Protein AF-A0AA96PJ20-F1 (afdb_monomer)

Mean predicted aligned error: 9.55 Å

Radius of gyration: 23.54 Å; Cα contacts (8 Å, |Δi|>4): 171; chains: 1; bounding box: 72×39×63 Å

Solvent-accessible surface area (backbone atoms only — not comparable to full-atom values): 12802 Å² total; per-residue (Å²): 130,83,50,75,68,55,50,50,54,51,50,64,61,58,58,54,67,60,71,69,59,44,54,52,52,72,48,54,45,77,40,76,51,91,101,51,75,77,36,38,17,33,53,91,97,53,79,83,48,75,66,52,48,53,51,47,51,52,50,42,53,53,51,50,30,60,62,58,32,66,86,43,56,72,68,56,40,50,52,46,37,52,52,50,52,52,52,47,58,72,73,23,64,74,86,69,72,90,49,69,66,56,49,50,58,51,51,51,53,40,45,70,49,42,68,78,54,21,48,69,34,51,57,48,26,54,55,31,48,76,69,67,66,65,60,75,94,70,53,86,60,88,79,64,72,76,37,62,72,54,44,70,53,45,36,53,39,24,49,61,64,42,44,57,46,54,53,48,47,53,44,45,55,52,54,74,61,44,42,55,44,70,63,52,73,40,88,69,80,78,78,64,87,83,67,80,79,77,84,87,77,83,85,83,90,77,91,75,80,89,76,135

Structure (mmCIF, N/CA/C/O backbone):
data_AF-A0AA96PJ20-F1
#
_entry.id   AF-A0AA96PJ20-F1
#
loop_
_atom_site.group_PDB
_atom_site.id
_atom_site.type_symbol
_atom_site.label_atom_id
_atom_site.label_alt_id
_atom_site.label_comp_id
_atom_site.label_asym_id
_atom_site.label_entity_id
_atom_site.label_seq_id
_atom_site.pdbx_PDB_ins_code
_atom_site.Cartn_x
_atom_site.Cartn_y
_atom_site.Cartn_z
_atom_site.occupancy
_atom_site.B_iso_or_equiv
_atom_site.auth_seq_id
_atom_site.auth_comp_id
_atom_site.auth_asym_id
_atom_site.auth_atom_id
_atom_site.pdbx_PDB_model_num
ATOM 1 N N . MET A 1 1 ? 2.887 20.671 -6.193 1.00 48.06 1 MET A N 1
ATOM 2 C CA . MET A 1 1 ? 3.302 19.253 -6.258 1.00 48.06 1 MET A CA 1
ATOM 3 C C . MET A 1 1 ? 4.183 18.960 -5.060 1.00 48.06 1 MET A C 1
ATOM 5 O O . MET A 1 1 ? 5.108 19.730 -4.825 1.00 48.06 1 MET A O 1
ATOM 9 N N . ALA A 1 2 ? 3.881 17.915 -4.288 1.00 58.50 2 ALA A N 1
ATOM 10 C CA . ALA A 1 2 ? 4.760 17.495 -3.201 1.00 58.50 2 ALA A CA 1
ATOM 11 C C . ALA A 1 2 ? 6.106 17.026 -3.777 1.00 58.50 2 ALA A C 1
ATOM 13 O O . ALA A 1 2 ? 6.142 16.367 -4.817 1.00 58.50 2 ALA A O 1
ATOM 14 N N . THR A 1 3 ? 7.212 17.387 -3.134 1.00 69.31 3 THR A N 1
ATOM 15 C CA . THR A 1 3 ? 8.543 16.944 -3.562 1.00 69.31 3 THR A CA 1
ATOM 16 C C . THR A 1 3 ? 8.716 15.448 -3.280 1.00 69.31 3 THR A C 1
ATOM 18 O O . THR A 1 3 ? 8.075 14.896 -2.385 1.00 69.31 3 THR A O 1
ATOM 21 N N . GLU A 1 4 ? 9.607 14.765 -4.007 1.00 65.88 4 GLU A N 1
ATOM 22 C CA . GLU A 1 4 ? 9.893 13.333 -3.786 1.00 65.88 4 GLU A CA 1
ATOM 23 C C . GLU A 1 4 ? 10.228 13.027 -2.311 1.00 65.88 4 GLU A C 1
ATOM 25 O O . GLU A 1 4 ? 9.858 11.982 -1.777 1.00 65.88 4 GLU A O 1
ATOM 30 N N . LEU A 1 5 ? 10.881 13.972 -1.631 1.00 66.75 5 LEU A N 1
ATOM 31 C CA . LEU A 1 5 ? 11.265 13.867 -0.225 1.00 66.75 5 LEU A CA 1
ATOM 32 C C . LEU A 1 5 ? 10.053 13.931 0.720 1.00 66.75 5 LEU A C 1
ATOM 34 O O . LEU A 1 5 ? 9.992 13.174 1.686 1.00 66.75 5 LEU A O 1
ATOM 38 N N . GLN A 1 6 ? 9.054 14.761 0.404 1.00 75.06 6 GLN A N 1
ATOM 39 C CA . GLN A 1 6 ? 7.790 14.821 1.146 1.00 75.06 6 GLN A CA 1
ATOM 40 C C . GLN A 1 6 ? 6.977 13.534 0.979 1.00 75.06 6 GLN A C 1
ATOM 42 O O . GLN A 1 6 ? 6.407 13.042 1.950 1.00 75.06 6 GLN A O 1
ATOM 47 N N . ILE A 1 7 ? 6.967 12.954 -0.227 1.00 74.25 7 ILE A N 1
ATOM 48 C CA . I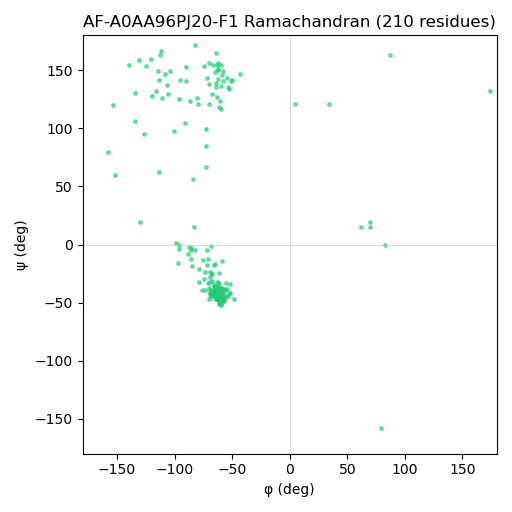LE A 1 7 ? 6.291 11.676 -0.488 1.00 74.25 7 ILE A CA 1
ATOM 49 C C . ILE A 1 7 ? 6.941 10.565 0.337 1.00 74.25 7 ILE A C 1
ATOM 51 O O . ILE A 1 7 ? 6.236 9.834 1.022 1.00 74.25 7 ILE A O 1
ATOM 55 N N . ARG A 1 8 ? 8.277 10.467 0.346 1.00 76.75 8 ARG A N 1
ATOM 56 C CA . ARG A 1 8 ? 8.988 9.459 1.152 1.00 76.75 8 ARG A CA 1
ATOM 57 C C . ARG A 1 8 ? 8.725 9.608 2.650 1.00 76.75 8 ARG A C 1
ATOM 59 O O . ARG A 1 8 ? 8.379 8.627 3.293 1.00 76.75 8 ARG A O 1
ATOM 66 N N . ALA A 1 9 ? 8.807 10.826 3.186 1.00 79.69 9 ALA A N 1
ATOM 67 C CA . ALA A 1 9 ? 8.505 11.073 4.596 1.00 79.69 9 ALA A CA 1
ATOM 68 C C . ALA A 1 9 ? 7.051 10.696 4.951 1.00 79.69 9 ALA A C 1
ATOM 70 O O . ALA A 1 9 ? 6.792 10.093 5.995 1.00 79.69 9 A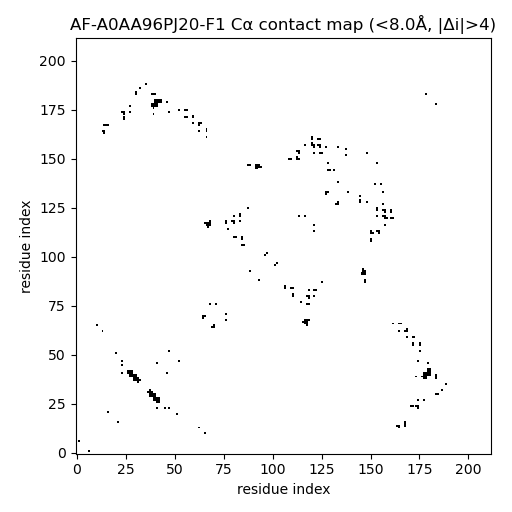LA A O 1
ATOM 71 N N . LYS A 1 10 ? 6.093 10.989 4.058 1.00 83.56 10 LYS A N 1
ATOM 72 C CA . LYS A 1 10 ? 4.693 10.574 4.229 1.00 83.56 10 LYS A CA 1
ATOM 73 C C . LYS A 1 10 ? 4.558 9.047 4.190 1.00 83.56 10 LYS A C 1
ATOM 75 O O . LYS A 1 10 ? 3.902 8.478 5.051 1.00 83.56 10 LYS A O 1
ATOM 80 N N . LEU A 1 11 ? 5.218 8.371 3.254 1.00 85.00 11 LEU A N 1
ATOM 81 C CA . LEU A 1 11 ? 5.219 6.908 3.162 1.00 85.00 11 LEU A CA 1
ATOM 82 C C . LEU A 1 11 ? 5.767 6.251 4.441 1.00 85.00 11 LEU A C 1
ATOM 84 O O . LEU A 1 11 ? 5.110 5.383 5.016 1.00 85.00 11 LEU A O 1
ATOM 88 N N . ASP A 1 12 ? 6.905 6.723 4.952 1.00 84.81 12 ASP A N 1
ATOM 89 C CA . ASP A 1 12 ? 7.522 6.170 6.164 1.00 84.81 12 ASP A CA 1
ATOM 90 C C . ASP A 1 12 ? 6.621 6.325 7.394 1.00 84.81 12 ASP A C 1
ATOM 92 O O . ASP A 1 12 ? 6.442 5.381 8.168 1.00 84.81 12 ASP A O 1
ATOM 96 N N . THR A 1 13 ? 5.990 7.492 7.550 1.00 86.88 13 THR A N 1
ATOM 97 C CA . THR A 1 13 ? 5.057 7.740 8.659 1.00 86.88 13 THR A CA 1
ATOM 98 C C . THR A 1 13 ? 3.760 6.945 8.537 1.00 86.88 13 THR A C 1
ATOM 100 O O . THR A 1 13 ? 3.155 6.635 9.560 1.00 86.88 13 THR A O 1
ATOM 103 N N . MET A 1 14 ? 3.329 6.596 7.322 1.00 88.50 14 MET A N 1
ATOM 104 C CA . MET A 1 14 ? 2.092 5.849 7.057 1.00 88.50 14 MET A CA 1
ATOM 105 C C . MET A 1 14 ? 2.255 4.331 7.139 1.00 88.50 14 MET A C 1
ATOM 107 O O . MET A 1 14 ? 1.264 3.606 7.226 1.00 88.50 14 MET A O 1
ATOM 111 N N . ARG A 1 15 ? 3.495 3.835 7.173 1.00 88.56 15 ARG A N 1
ATOM 112 C CA . ARG A 1 15 ? 3.788 2.399 7.250 1.00 88.56 15 ARG A CA 1
ATOM 113 C C . ARG A 1 15 ? 3.393 1.765 8.588 1.00 88.56 15 ARG A C 1
ATOM 115 O O . ARG A 1 15 ? 3.155 0.557 8.650 1.00 88.56 15 ARG A O 1
ATOM 122 N N . SER A 1 16 ? 3.316 2.554 9.654 1.00 89.50 16 SER A N 1
ATOM 123 C CA . SER A 1 16 ? 2.894 2.128 10.992 1.00 89.50 16 SER A CA 1
ATOM 124 C C . SER A 1 16 ? 1.673 2.916 11.464 1.00 89.50 16 SER A C 1
ATOM 126 O O . SER A 1 16 ? 1.363 3.986 10.943 1.00 89.50 16 SER A O 1
ATOM 128 N N . LEU A 1 17 ? 0.939 2.383 12.440 1.00 89.19 17 LEU A N 1
ATOM 129 C CA . LEU A 1 17 ? -0.136 3.117 13.109 1.00 89.19 17 LEU A CA 1
ATOM 130 C C . LEU A 1 17 ? 0.409 3.864 14.333 1.00 89.19 17 LEU A C 1
ATOM 132 O O . LEU A 1 17 ? 1.385 3.407 14.937 1.00 89.19 17 LEU A O 1
ATOM 136 N N . PRO A 1 18 ? -0.227 4.980 14.739 1.00 90.62 18 PRO A N 1
ATOM 137 C CA . PRO A 1 18 ? 0.052 5.601 16.026 1.00 90.62 18 PRO A CA 1
ATOM 138 C C . PRO A 1 18 ? -0.038 4.564 17.162 1.00 90.62 18 PRO A C 1
ATOM 140 O O . PRO A 1 18 ? -0.948 3.732 17.130 1.00 90.62 18 PRO A O 1
ATOM 143 N N . PRO A 1 19 ? 0.849 4.594 18.178 1.00 91.44 19 PRO A N 1
ATOM 144 C CA . PRO A 1 19 ? 0.948 3.519 19.171 1.00 91.44 19 PRO A CA 1
ATOM 145 C C . PRO A 1 19 ? -0.364 3.177 19.891 1.00 91.44 19 PRO A C 1
ATOM 147 O O . PRO A 1 19 ? -0.644 2.003 20.130 1.00 91.44 19 PRO A O 1
ATOM 150 N N . HIS A 1 20 ? -1.185 4.184 20.208 1.00 91.25 20 HIS A N 1
ATOM 151 C CA . HIS A 1 20 ? -2.485 3.969 20.850 1.00 91.25 20 HIS A CA 1
ATOM 152 C C . HIS A 1 20 ? -3.480 3.265 19.907 1.00 91.25 20 HIS A C 1
ATOM 154 O O . HIS A 1 20 ? -4.100 2.284 20.311 1.00 91.25 20 HIS A O 1
ATOM 160 N N . ILE A 1 21 ? -3.552 3.669 18.632 1.00 93.50 21 ILE A N 1
ATOM 161 C CA . ILE A 1 21 ? -4.385 3.013 17.610 1.00 93.50 21 ILE A CA 1
ATOM 162 C C . ILE A 1 21 ? -3.904 1.586 17.327 1.00 93.50 21 ILE A C 1
ATOM 164 O O . ILE A 1 21 ? -4.717 0.673 17.215 1.00 93.50 21 ILE A O 1
ATOM 168 N N . GLU A 1 22 ? -2.590 1.357 17.247 1.00 93.44 22 GLU A N 1
ATOM 169 C CA . GLU A 1 22 ? -2.032 0.012 17.051 1.00 93.44 22 GLU A CA 1
ATOM 170 C C . GLU A 1 22 ? -2.393 -0.914 18.225 1.00 93.44 22 GLU A C 1
ATOM 172 O O . GLU A 1 22 ? -2.733 -2.078 18.005 1.00 93.44 22 GLU A O 1
ATOM 177 N N . LYS A 1 23 ? -2.372 -0.406 19.467 1.00 93.00 23 LYS A N 1
ATOM 178 C CA . LYS A 1 23 ? -2.809 -1.163 20.651 1.00 93.00 23 LYS A CA 1
ATOM 179 C C . LYS A 1 23 ? -4.283 -1.556 20.544 1.00 93.00 23 LYS A C 1
ATOM 181 O O . LYS A 1 23 ? -4.607 -2.719 20.782 1.00 93.00 23 LYS A O 1
ATOM 186 N N . LEU A 1 24 ? -5.153 -0.624 20.151 1.00 92.38 24 LEU A N 1
ATOM 187 C CA . LEU A 1 24 ? -6.575 -0.904 19.931 1.00 92.38 24 LEU A CA 1
ATOM 188 C C . LEU A 1 24 ? -6.763 -1.944 18.818 1.00 92.38 24 LEU A C 1
ATOM 190 O O . LEU A 1 24 ? -7.449 -2.938 19.027 1.00 92.38 24 LEU A O 1
ATOM 194 N N . ALA A 1 25 ? -6.082 -1.786 17.678 1.00 93.00 25 ALA A N 1
ATOM 195 C CA . ALA A 1 25 ? -6.181 -2.707 16.543 1.00 93.00 25 ALA A CA 1
ATOM 196 C C . ALA A 1 25 ? -5.770 -4.143 16.905 1.00 93.00 25 ALA A C 1
ATOM 198 O O . ALA A 1 25 ? -6.380 -5.102 16.434 1.00 93.00 25 ALA A O 1
ATOM 199 N N . ARG A 1 26 ? -4.742 -4.301 17.749 1.00 93.19 26 ARG A N 1
ATOM 200 C CA . ARG A 1 26 ? -4.291 -5.613 18.250 1.00 93.19 26 ARG A CA 1
ATOM 201 C C . ARG A 1 26 ? -5.230 -6.224 19.280 1.00 93.19 26 ARG A C 1
ATOM 203 O O . ARG A 1 26 ? -5.211 -7.436 19.452 1.00 93.19 26 ARG A O 1
ATOM 210 N N . SER A 1 27 ? -6.011 -5.395 19.961 1.00 93.06 27 SER A N 1
ATOM 211 C CA . SER A 1 27 ? -6.931 -5.829 21.013 1.00 93.06 27 SER A CA 1
ATOM 212 C C . SER A 1 27 ? -8.300 -6.235 20.468 1.00 93.06 27 SER A C 1
ATOM 214 O O . SER A 1 27 ? -9.140 -6.662 21.250 1.00 93.06 27 SER A O 1
ATOM 216 N N . ILE A 1 28 ? -8.535 -6.115 19.154 1.00 93.31 28 ILE A N 1
ATOM 217 C CA . ILE A 1 28 ? -9.808 -6.486 18.528 1.00 93.31 28 ILE A CA 1
ATOM 218 C C . ILE A 1 28 ? -10.099 -7.972 18.766 1.00 93.31 28 ILE A C 1
ATOM 220 O O . ILE A 1 28 ? -9.388 -8.848 18.262 1.00 93.31 28 ILE A O 1
ATOM 224 N N . GLY A 1 29 ? -11.183 -8.227 19.491 1.00 90.44 29 GLY A N 1
ATOM 225 C CA . GLY A 1 29 ? -11.807 -9.528 19.653 1.00 90.44 29 GLY A CA 1
ATOM 226 C C . GLY A 1 29 ? -12.735 -9.871 18.490 1.00 90.44 29 GLY A C 1
ATOM 227 O O . GLY A 1 29 ? -12.999 -9.066 17.588 1.00 90.44 29 GLY A O 1
ATOM 228 N N . THR A 1 30 ? -13.204 -11.115 18.488 1.00 92.25 30 THR A N 1
ATOM 229 C CA . THR A 1 30 ? -14.242 -11.560 17.560 1.00 92.25 30 THR A CA 1
ATOM 230 C C . THR A 1 30 ? -15.289 -12.366 18.303 1.00 92.25 30 THR A C 1
ATOM 232 O O . THR A 1 30 ? -14.945 -13.349 18.962 1.00 92.25 30 THR A O 1
ATOM 235 N N . VAL A 1 31 ? -16.559 -12.026 18.102 1.00 90.38 31 VAL A N 1
ATOM 236 C CA . VAL A 1 31 ? -17.703 -12.788 18.611 1.00 90.38 31 VAL A CA 1
ATOM 237 C C . VAL A 1 31 ? -18.500 -13.335 17.431 1.00 90.38 31 VAL A C 1
ATOM 239 O O . VAL A 1 31 ? -18.796 -12.617 16.473 1.00 90.38 31 VAL A O 1
ATOM 242 N N . LYS A 1 32 ? -18.841 -14.625 17.480 1.00 90.75 32 LYS A N 1
ATOM 243 C CA . LYS A 1 32 ? -19.654 -15.298 16.461 1.00 90.75 32 LYS A CA 1
ATOM 244 C C . LYS A 1 32 ? -20.930 -15.835 17.090 1.00 90.75 32 LYS A C 1
ATOM 246 O O . LYS A 1 32 ? -20.866 -16.592 18.053 1.00 90.75 32 LYS A O 1
ATOM 251 N N . TRP A 1 33 ? -22.057 -15.488 16.483 1.00 86.88 33 TRP A N 1
ATOM 252 C CA . TRP A 1 33 ? -23.365 -16.057 16.787 1.00 86.88 33 TRP A CA 1
ATOM 253 C C . TRP A 1 33 ? -23.807 -16.965 15.632 1.00 86.88 33 TRP A C 1
ATOM 255 O O . TRP A 1 33 ? -23.458 -16.674 14.483 1.00 86.88 33 TRP A O 1
ATOM 265 N N . PRO A 1 34 ? -24.551 -18.056 15.897 1.00 87.19 34 PRO A N 1
ATOM 266 C CA . PRO A 1 34 ? -25.129 -18.876 14.836 1.00 87.19 34 PRO A CA 1
ATOM 267 C C . PRO A 1 34 ? -25.946 -18.013 13.866 1.00 87.19 34 PRO A C 1
ATOM 269 O O . PRO A 1 34 ? -26.686 -17.135 14.303 1.00 87.19 34 PRO A O 1
ATOM 272 N N . GLU A 1 35 ? -25.782 -18.246 12.561 1.00 85.94 35 GLU A N 1
ATOM 273 C CA . GLU A 1 35 ? -26.516 -17.556 11.480 1.00 85.94 35 GLU A CA 1
ATOM 274 C C . GLU A 1 35 ? -26.301 -16.031 11.387 1.00 85.94 35 GLU A C 1
ATOM 276 O O . GLU A 1 35 ? -27.030 -15.339 10.679 1.00 85.94 35 GLU A O 1
ATOM 281 N N . GLN A 1 36 ? -25.274 -15.487 12.052 1.00 84.56 36 GLN A N 1
ATOM 282 C CA . GLN A 1 36 ? -24.977 -14.053 12.046 1.00 84.56 36 GLN A CA 1
ATOM 283 C C . GLN A 1 36 ? -23.540 -13.744 11.597 1.00 84.56 36 GLN A C 1
ATOM 285 O O . GLN A 1 36 ? -22.637 -14.572 11.761 1.00 84.56 36 GLN A O 1
ATOM 290 N N . PRO A 1 37 ? -23.289 -12.541 11.039 1.00 85.69 37 PRO A N 1
ATOM 291 C CA . PRO A 1 37 ? -21.941 -12.131 10.667 1.00 85.69 37 PRO A CA 1
ATOM 292 C C . PRO A 1 37 ? -21.023 -12.052 11.893 1.00 85.69 37 PRO A C 1
ATOM 294 O O . PRO A 1 37 ? -21.458 -11.764 13.010 1.00 85.69 37 PRO A O 1
ATOM 297 N N . THR A 1 38 ? -19.726 -12.289 11.670 1.00 89.62 38 THR A N 1
ATOM 298 C CA . THR A 1 38 ? -18.716 -12.161 12.730 1.00 89.62 38 THR A CA 1
ATOM 299 C C . THR A 1 38 ? -18.668 -10.716 13.205 1.00 89.62 38 THR A C 1
ATOM 301 O O . THR A 1 38 ? -18.493 -9.802 12.399 1.00 89.62 38 THR A O 1
ATOM 304 N N . ARG A 1 39 ? -18.804 -10.522 14.513 1.00 89.81 39 ARG A N 1
ATOM 305 C CA . ARG A 1 39 ? -18.778 -9.211 15.154 1.00 89.81 39 ARG A CA 1
ATOM 306 C C . ARG A 1 39 ? -17.376 -8.926 15.665 1.00 89.81 39 ARG A C 1
ATOM 308 O O . ARG A 1 39 ? -16.704 -9.839 16.143 1.00 89.81 39 ARG A O 1
ATOM 315 N N . LEU A 1 40 ? -16.946 -7.676 15.543 1.00 91.88 40 LEU A N 1
ATOM 316 C CA . LEU A 1 40 ? -15.663 -7.203 16.052 1.00 91.88 40 LEU A CA 1
ATOM 317 C C . LEU A 1 40 ? -15.911 -6.372 17.300 1.00 91.88 40 LEU A C 1
ATOM 319 O O . LEU A 1 40 ? -16.732 -5.457 17.272 1.00 91.88 40 LEU A O 1
ATOM 323 N N . ASP A 1 41 ? -15.195 -6.674 18.369 1.00 92.31 41 ASP A N 1
ATOM 324 C CA . ASP A 1 41 ? -15.344 -5.991 19.644 1.00 92.31 41 ASP A CA 1
ATOM 325 C C . ASP A 1 41 ? -13.995 -5.551 20.206 1.00 92.31 41 ASP A C 1
ATOM 327 O O . ASP A 1 41 ? -12.938 -6.053 19.819 1.00 92.31 41 ASP A O 1
ATOM 331 N N . LEU A 1 42 ? -14.035 -4.571 21.102 1.00 91.31 42 LEU A N 1
ATOM 332 C CA . LEU A 1 42 ? -12.904 -4.222 21.951 1.00 91.31 42 LEU A CA 1
ATOM 333 C C . LEU A 1 42 ? -13.164 -4.749 23.365 1.00 91.31 42 LEU A C 1
ATOM 335 O O . LEU A 1 42 ? -14.326 -4.808 23.761 1.00 91.31 42 LEU A O 1
ATOM 339 N N . PRO A 1 43 ? -12.122 -5.113 24.134 1.00 87.69 43 PRO A N 1
ATOM 340 C CA . PRO A 1 43 ? -12.269 -5.547 25.519 1.00 87.69 43 PRO A CA 1
ATOM 341 C C . PRO A 1 43 ? -12.857 -4.444 26.405 1.00 87.69 43 PRO A C 1
ATOM 343 O O . PRO A 1 43 ? -12.681 -3.257 26.128 1.00 87.69 43 PRO A O 1
ATOM 346 N N . MET A 1 44 ? -13.479 -4.828 27.524 1.00 82.19 44 MET A N 1
ATOM 347 C CA . MET A 1 44 ? -13.993 -3.864 28.504 1.00 82.19 44 MET A CA 1
ATOM 348 C C . MET A 1 44 ? -12.917 -2.858 28.939 1.00 82.19 44 MET A C 1
ATOM 350 O O . MET A 1 44 ? -11.783 -3.229 29.249 1.00 82.19 44 MET A O 1
ATOM 354 N N . GLY A 1 45 ? -13.291 -1.577 28.966 1.00 82.25 45 GLY A N 1
ATOM 355 C CA . GLY A 1 45 ? -12.387 -0.464 29.271 1.00 82.25 45 GLY A CA 1
ATOM 356 C C . GLY A 1 45 ? -11.554 0.027 28.082 1.00 82.25 45 GLY A C 1
ATOM 357 O O . GLY A 1 45 ? -10.776 0.964 28.242 1.00 82.25 45 GLY A O 1
ATOM 358 N N . MET A 1 46 ? -11.706 -0.575 26.897 1.00 86.25 46 MET A N 1
ATOM 359 C CA . MET A 1 46 ? -11.195 -0.034 25.640 1.00 86.25 46 MET A CA 1
ATOM 360 C C . MET A 1 46 ? -12.355 0.400 24.755 1.00 86.25 46 MET A C 1
ATOM 362 O O . MET A 1 46 ? -13.242 -0.385 24.430 1.00 86.25 46 MET A O 1
ATOM 366 N N . GLU A 1 47 ? -12.312 1.646 24.313 1.00 87.19 47 GLU A N 1
ATOM 367 C CA . GLU A 1 47 ? -13.282 2.193 23.381 1.00 87.19 47 GLU A CA 1
ATOM 368 C C . GLU A 1 47 ? -12.584 3.071 22.353 1.00 87.19 47 GLU A C 1
ATOM 370 O O . GLU A 1 47 ? -11.495 3.597 22.587 1.00 87.19 47 GLU A O 1
ATOM 375 N N . LEU A 1 48 ? -13.216 3.194 21.192 1.00 89.31 48 LEU A N 1
ATOM 376 C CA . LEU A 1 48 ? -12.7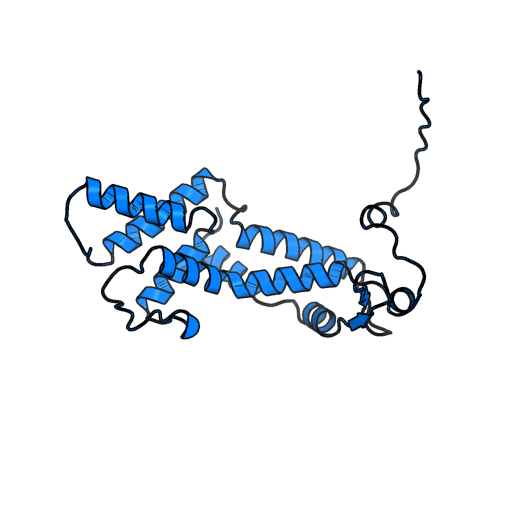74 4.117 20.164 1.00 89.31 48 LEU A CA 1
ATOM 377 C C . LEU A 1 48 ? -13.497 5.445 20.390 1.00 89.31 48 LEU A C 1
ATOM 379 O O . LEU A 1 48 ? -14.696 5.550 20.099 1.00 89.31 48 LEU A O 1
ATOM 383 N N . THR A 1 49 ? -12.774 6.431 20.922 1.00 90.50 49 THR A N 1
ATOM 384 C CA . THR A 1 49 ? -13.326 7.761 21.205 1.00 90.50 49 THR A CA 1
ATOM 385 C C . THR A 1 49 ? -13.747 8.470 19.912 1.00 90.50 49 THR A C 1
ATOM 387 O O . THR A 1 49 ? -13.374 8.071 18.804 1.00 90.50 49 THR A O 1
ATOM 390 N N . ALA A 1 50 ? -14.537 9.541 20.022 1.00 90.75 50 ALA A N 1
ATOM 391 C CA . ALA A 1 50 ? -14.918 10.340 18.855 1.00 90.75 50 ALA A CA 1
ATOM 392 C C . ALA A 1 50 ? -13.690 10.938 18.141 1.00 90.75 50 ALA A C 1
ATOM 394 O O . ALA A 1 50 ? -13.633 10.941 16.912 1.00 90.75 50 ALA A O 1
ATOM 395 N N . GLU A 1 51 ? -12.686 11.376 18.904 1.00 91.12 51 GLU A N 1
ATOM 396 C CA . GLU A 1 51 ? -11.423 11.895 18.368 1.00 91.12 51 GLU A CA 1
ATOM 397 C C . GLU A 1 51 ? -10.630 10.801 17.642 1.00 91.12 51 GLU A C 1
ATOM 399 O O . GLU A 1 51 ? -10.184 11.009 16.511 1.00 91.12 51 GLU A O 1
ATOM 404 N N . ASP A 1 52 ? -10.543 9.600 18.226 1.00 92.62 52 ASP A N 1
ATOM 405 C CA . ASP A 1 52 ? -9.890 8.456 17.582 1.00 92.62 52 ASP A CA 1
ATOM 406 C C . ASP A 1 52 ? -10.593 8.063 16.280 1.00 92.62 52 ASP A C 1
ATOM 408 O O . ASP A 1 52 ? -9.935 7.718 15.299 1.00 92.62 52 ASP A O 1
ATOM 412 N N . ARG A 1 53 ? -11.931 8.132 16.233 1.00 92.69 53 ARG A N 1
ATOM 413 C CA . ARG A 1 53 ? -12.704 7.852 15.012 1.00 92.69 53 ARG A CA 1
ATOM 414 C C . ARG A 1 53 ? -12.348 8.821 13.893 1.00 92.69 53 ARG A C 1
ATOM 416 O O . ARG A 1 53 ? -12.096 8.368 12.777 1.00 92.69 53 ARG A O 1
ATOM 423 N N . VAL A 1 54 ? -12.280 10.119 14.189 1.00 94.06 54 VAL A N 1
ATOM 424 C CA . VAL A 1 54 ? -11.873 11.144 13.214 1.00 94.06 54 VAL A CA 1
ATOM 425 C C . VAL A 1 54 ? -10.442 10.892 12.739 1.00 94.06 54 VAL A C 1
ATOM 427 O O . VAL A 1 54 ? -10.183 10.891 11.534 1.00 94.06 54 VAL A O 1
ATOM 430 N N . LEU A 1 55 ? -9.521 10.598 13.662 1.00 93.00 55 LEU A N 1
ATOM 431 C CA . LEU A 1 55 ? -8.131 10.284 13.333 1.00 93.00 55 LEU A CA 1
ATOM 432 C C . LEU A 1 55 ? -8.018 9.048 12.426 1.00 93.00 55 LEU A C 1
ATOM 434 O O . LEU A 1 55 ? -7.317 9.077 11.413 1.00 93.00 55 LEU A O 1
ATOM 438 N N . VAL A 1 56 ? -8.716 7.963 12.771 1.00 93.94 56 VAL A N 1
ATOM 439 C CA . VAL A 1 56 ? -8.733 6.714 12.000 1.00 93.94 56 VAL A CA 1
ATOM 440 C C . VAL A 1 56 ? -9.325 6.935 10.609 1.00 93.94 56 VAL A C 1
ATOM 442 O O . VAL A 1 56 ? -8.758 6.443 9.635 1.00 93.94 56 VAL A O 1
ATOM 445 N N . GLN A 1 57 ? -10.422 7.687 10.494 1.00 94.88 57 GLN A N 1
ATOM 446 C CA . GLN A 1 57 ? -11.043 8.012 9.207 1.00 94.88 57 GLN A CA 1
ATOM 447 C C . GLN A 1 57 ? -10.123 8.858 8.323 1.00 94.88 57 GLN A C 1
ATOM 449 O O . GLN A 1 57 ? -9.922 8.506 7.160 1.00 94.88 57 GLN A O 1
ATOM 454 N N . SER A 1 58 ? -9.511 9.914 8.872 1.00 93.50 58 SER A N 1
ATOM 455 C CA . SER A 1 58 ? -8.540 10.745 8.144 1.00 93.50 58 SER A CA 1
ATOM 456 C C . SER A 1 58 ? -7.380 9.897 7.633 1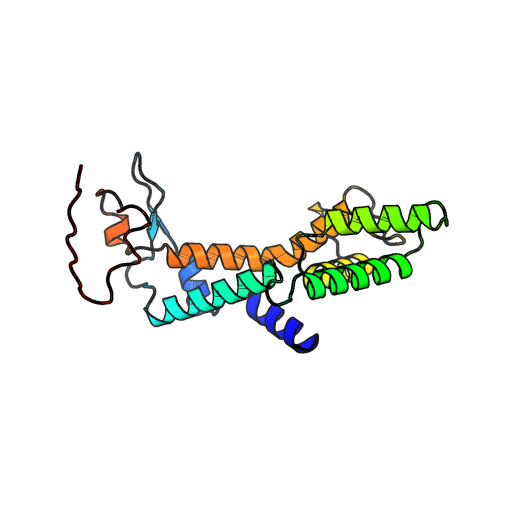.00 93.50 58 SER A C 1
ATOM 458 O O . SER A 1 58 ? -7.055 9.908 6.447 1.00 93.50 58 SER A O 1
ATOM 460 N N . ARG A 1 59 ? -6.798 9.071 8.508 1.00 93.25 59 ARG A N 1
ATOM 461 C CA . ARG A 1 59 ? -5.663 8.219 8.150 1.00 93.25 59 ARG A CA 1
ATOM 462 C C . ARG A 1 59 ? -6.034 7.143 7.130 1.00 93.25 59 ARG A C 1
ATOM 464 O O . ARG A 1 59 ? -5.224 6.820 6.266 1.00 93.25 59 ARG A O 1
ATOM 471 N N . LEU A 1 60 ? -7.244 6.592 7.209 1.00 93.81 60 LEU A N 1
ATOM 472 C CA . LEU A 1 60 ? -7.763 5.648 6.223 1.00 93.81 60 LEU A CA 1
ATOM 473 C C . LEU A 1 60 ? -7.912 6.307 4.846 1.00 93.81 60 LEU A C 1
ATOM 475 O O . LEU A 1 60 ? -7.521 5.700 3.848 1.00 93.81 60 LEU A O 1
ATOM 479 N N . ALA A 1 61 ? -8.434 7.534 4.788 1.00 92.56 61 ALA A N 1
ATOM 480 C CA . ALA A 1 61 ? -8.526 8.294 3.546 1.00 92.56 61 ALA A CA 1
ATOM 481 C C . ALA A 1 61 ? -7.131 8.544 2.949 1.00 92.56 61 ALA A C 1
ATOM 483 O O . ALA A 1 61 ? -6.901 8.225 1.785 1.00 92.56 61 ALA A O 1
ATOM 484 N N . GLU A 1 62 ? -6.173 8.993 3.763 1.00 91.56 62 GLU A N 1
ATOM 485 C CA . GLU A 1 62 ? -4.793 9.235 3.324 1.00 91.56 62 GLU A CA 1
ATOM 486 C C . GLU A 1 62 ? -4.078 7.964 2.841 1.00 91.56 62 GLU A C 1
ATOM 488 O O . GLU A 1 62 ? -3.384 7.986 1.827 1.00 91.56 62 GLU A O 1
ATOM 493 N N . LEU A 1 63 ? -4.243 6.836 3.539 1.00 91.69 63 LEU A N 1
ATOM 494 C CA . LEU A 1 63 ? -3.675 5.554 3.112 1.00 91.69 63 LEU A CA 1
ATOM 495 C C . LEU A 1 63 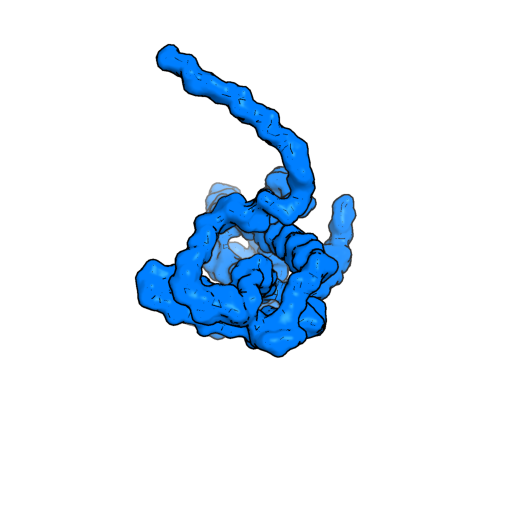? -4.304 5.060 1.807 1.00 91.69 63 LEU A C 1
ATOM 497 O O . LEU A 1 63 ? -3.600 4.541 0.943 1.00 91.69 63 LEU A O 1
ATOM 501 N N . THR A 1 64 ? -5.616 5.235 1.655 1.00 91.44 64 THR A N 1
ATOM 502 C CA . THR A 1 64 ? -6.329 4.862 0.427 1.00 91.44 64 THR A CA 1
ATOM 503 C C . THR A 1 64 ? -5.840 5.703 -0.749 1.00 91.44 64 THR A C 1
ATOM 505 O O . THR A 1 64 ? -5.571 5.161 -1.820 1.00 91.44 64 THR A O 1
ATOM 508 N N . GLU A 1 65 ? -5.637 7.003 -0.536 1.00 89.56 65 GLU A N 1
ATOM 509 C CA . GLU A 1 65 ? -5.063 7.911 -1.529 1.00 89.56 65 GLU A CA 1
ATOM 510 C C . GLU A 1 65 ? -3.647 7.476 -1.944 1.00 89.56 65 GLU A C 1
ATOM 512 O O . GLU A 1 65 ? -3.332 7.435 -3.131 1.00 89.56 65 GLU A O 1
ATOM 517 N N . ILE A 1 66 ? -2.805 7.076 -0.985 1.00 87.50 66 ILE A N 1
ATOM 518 C CA . ILE A 1 66 ? -1.442 6.589 -1.248 1.00 87.50 66 ILE A CA 1
ATOM 519 C C . ILE A 1 66 ? -1.440 5.297 -2.073 1.00 87.50 66 ILE A C 1
ATOM 521 O O . ILE A 1 66 ? -0.658 5.181 -3.020 1.00 87.50 66 ILE A O 1
ATOM 525 N N . ILE A 1 67 ? -2.275 4.320 -1.704 1.00 89.38 67 ILE A N 1
ATOM 526 C CA . ILE A 1 67 ? -2.316 2.998 -2.352 1.00 89.38 67 ILE A CA 1
ATOM 527 C C . ILE A 1 67 ? -2.869 3.108 -3.773 1.00 89.38 67 ILE A C 1
ATOM 529 O O . ILE A 1 67 ? -2.366 2.453 -4.677 1.00 89.38 67 ILE A O 1
ATOM 533 N N . THR A 1 68 ? -3.878 3.955 -3.978 1.00 86.19 68 THR A N 1
ATOM 534 C CA . THR A 1 68 ? -4.504 4.149 -5.296 1.00 86.19 68 THR A CA 1
ATOM 535 C C . THR A 1 68 ? -3.766 5.166 -6.166 1.00 86.19 68 THR A C 1
ATOM 537 O O . THR A 1 68 ? -3.958 5.199 -7.378 1.00 86.19 68 THR A O 1
ATOM 540 N N . GLY A 1 69 ? -2.922 6.012 -5.570 1.00 81.50 69 GLY A N 1
ATOM 541 C CA . GLY A 1 69 ? -2.278 7.122 -6.269 1.00 81.50 69 GLY A CA 1
ATOM 542 C C . GLY A 1 69 ? -3.247 8.245 -6.646 1.00 81.50 69 GLY A C 1
ATOM 543 O O . GLY A 1 69 ? -2.928 9.045 -7.526 1.00 81.50 69 GLY A O 1
ATOM 544 N N . SER A 1 70 ? -4.417 8.331 -5.997 1.00 81.94 70 SER A N 1
ATOM 545 C CA . SER A 1 70 ? -5.438 9.350 -6.286 1.00 81.94 70 SER A CA 1
ATOM 546 C C . SER A 1 70 ? -5.024 10.773 -5.889 1.00 81.94 70 SER A C 1
ATOM 548 O O . SER A 1 70 ? -5.771 11.718 -6.123 1.00 81.94 70 SER A O 1
ATOM 550 N N . ASN A 1 71 ? -3.830 10.941 -5.312 1.00 80.31 71 ASN A N 1
ATOM 551 C CA . ASN A 1 71 ? -3.198 12.238 -5.070 1.00 80.31 71 ASN A CA 1
ATOM 552 C C . ASN A 1 71 ? -2.710 12.927 -6.357 1.00 80.31 71 ASN A C 1
ATOM 554 O O . ASN A 1 71 ? -2.304 14.090 -6.318 1.00 80.31 71 ASN A O 1
ATOM 558 N N . LEU A 1 72 ? -2.666 12.197 -7.474 1.00 81.88 72 LEU A N 1
ATOM 559 C CA . LEU A 1 72 ? -2.317 12.702 -8.797 1.00 81.88 72 LEU A CA 1
ATOM 560 C C . LEU A 1 72 ? -3.531 12.608 -9.715 1.00 81.88 72 LEU A C 1
ATOM 562 O O . LEU A 1 72 ? -4.342 11.688 -9.607 1.00 81.88 72 LEU A O 1
ATOM 566 N N . THR A 1 73 ? -3.624 13.522 -10.678 1.00 87.31 73 THR A N 1
ATOM 567 C CA . THR A 1 73 ? -4.578 13.338 -11.776 1.00 87.31 73 THR A CA 1
ATOM 568 C C . THR A 1 73 ? -4.206 12.094 -12.590 1.00 87.31 73 THR A C 1
ATOM 570 O O . THR A 1 73 ? -3.038 11.700 -12.654 1.00 87.31 73 THR A O 1
ATOM 573 N N . GLN A 1 74 ? -5.183 11.484 -13.266 1.00 85.81 74 GLN A N 1
ATOM 574 C CA . GLN A 1 74 ? -4.950 10.295 -14.097 1.00 85.81 74 GLN A CA 1
ATOM 575 C C . GLN A 1 74 ? -3.822 10.515 -15.122 1.00 85.81 74 GLN A C 1
ATOM 577 O O . GLN A 1 74 ? -2.945 9.666 -15.270 1.00 85.81 74 GLN A O 1
ATOM 582 N N . ASN A 1 75 ? -3.786 11.694 -15.753 1.00 87.62 75 ASN A N 1
ATOM 583 C CA . ASN A 1 75 ? -2.753 12.062 -16.723 1.00 87.62 75 ASN A CA 1
ATOM 584 C C . ASN A 1 75 ? -1.363 12.215 -16.087 1.00 87.62 75 ASN A C 1
ATOM 586 O O . ASN A 1 75 ? -0.363 11.794 -16.671 1.00 87.62 75 ASN A O 1
ATOM 590 N N . GLU A 1 76 ? -1.271 12.809 -14.895 1.00 89.25 76 GLU A N 1
ATOM 591 C CA . GLU A 1 76 ? 0.001 12.929 -14.173 1.00 89.25 76 GLU A CA 1
ATOM 592 C C . GLU A 1 76 ? 0.525 11.564 -13.732 1.00 89.25 76 GLU A C 1
ATOM 594 O O . GLU A 1 76 ? 1.719 11.294 -13.874 1.00 89.25 76 GLU A O 1
ATOM 599 N N . SER A 1 77 ? -0.367 10.697 -13.246 1.00 87.12 77 SER A N 1
ATOM 600 C CA . SER A 1 77 ? -0.028 9.329 -12.860 1.00 87.12 77 SER A CA 1
ATOM 601 C C . SER A 1 77 ? 0.484 8.534 -14.062 1.00 87.12 77 SER A C 1
ATOM 603 O O . SER A 1 77 ? 1.598 8.011 -14.013 1.00 87.12 77 SER A O 1
ATOM 605 N N . ALA A 1 78 ? -0.246 8.544 -15.184 1.00 88.50 78 ALA A N 1
ATOM 606 C CA . ALA A 1 78 ? 0.162 7.876 -16.421 1.00 88.50 78 ALA A CA 1
ATOM 607 C C . ALA A 1 78 ? 1.529 8.373 -16.922 1.00 88.50 78 ALA A C 1
ATOM 609 O O . ALA A 1 78 ? 2.435 7.576 -17.171 1.00 88.50 78 ALA A O 1
ATOM 610 N N . LYS A 1 79 ? 1.743 9.696 -16.965 1.00 90.94 79 LYS A N 1
ATOM 611 C CA . LYS A 1 79 ? 3.031 10.288 -17.360 1.00 90.94 79 LYS A CA 1
ATOM 612 C C . LYS A 1 79 ? 4.173 9.884 -16.421 1.00 90.94 79 LYS A C 1
ATOM 614 O O . LYS A 1 79 ? 5.289 9.623 -16.878 1.00 90.94 79 LYS A O 1
ATOM 619 N N . ALA A 1 80 ? 3.921 9.841 -15.113 1.00 91.12 80 ALA A N 1
ATOM 620 C CA . ALA A 1 80 ? 4.911 9.420 -14.128 1.00 91.12 80 ALA A CA 1
ATOM 621 C C . ALA A 1 80 ? 5.263 7.932 -14.280 1.00 91.12 80 ALA A C 1
ATOM 623 O O . ALA A 1 80 ? 6.449 7.595 -14.275 1.00 91.12 80 ALA A O 1
ATOM 624 N N . ARG A 1 81 ? 4.266 7.058 -14.486 1.00 92.69 81 ARG A N 1
ATOM 625 C CA . ARG A 1 81 ? 4.483 5.630 -14.769 1.00 92.69 81 ARG A CA 1
ATOM 626 C C . ARG A 1 81 ? 5.307 5.431 -16.032 1.00 92.69 81 ARG A C 1
ATOM 628 O O . ARG A 1 81 ? 6.351 4.787 -15.965 1.00 92.69 81 ARG A O 1
ATOM 635 N N . LEU A 1 82 ? 4.906 6.050 -17.143 1.00 92.06 82 LEU A N 1
ATOM 636 C CA . LEU A 1 82 ? 5.616 5.945 -18.418 1.00 92.06 82 LEU A CA 1
ATOM 637 C C . LEU A 1 82 ? 7.081 6.383 -18.285 1.00 92.06 82 LEU A C 1
ATOM 639 O O . LEU A 1 82 ? 7.987 5.699 -18.760 1.00 92.06 82 LEU A O 1
ATOM 643 N N . SER A 1 83 ? 7.334 7.488 -17.577 1.00 93.00 83 SER A N 1
ATOM 644 C CA . SER A 1 83 ? 8.692 7.974 -17.296 1.00 93.00 83 SER A CA 1
ATOM 645 C C . SER A 1 83 ? 9.524 6.959 -16.503 1.00 93.00 83 SER A C 1
ATOM 647 O O . SER A 1 83 ? 10.696 6.742 -16.813 1.00 93.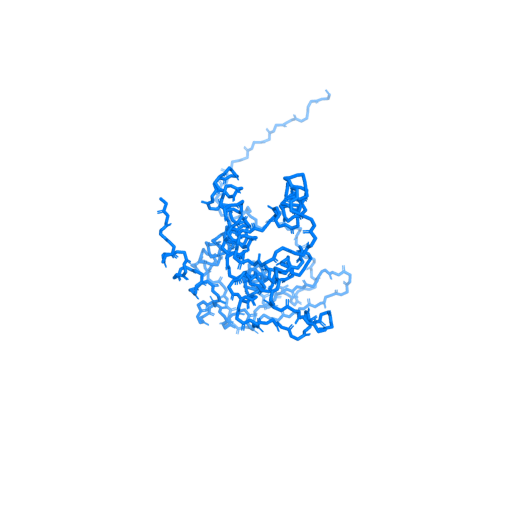00 83 SER A O 1
ATOM 649 N N . LEU A 1 84 ? 8.935 6.304 -15.499 1.00 94.19 84 LEU A N 1
ATOM 650 C CA . LEU A 1 84 ? 9.610 5.276 -14.700 1.00 94.19 84 LEU A CA 1
ATOM 651 C C . LEU A 1 84 ? 9.905 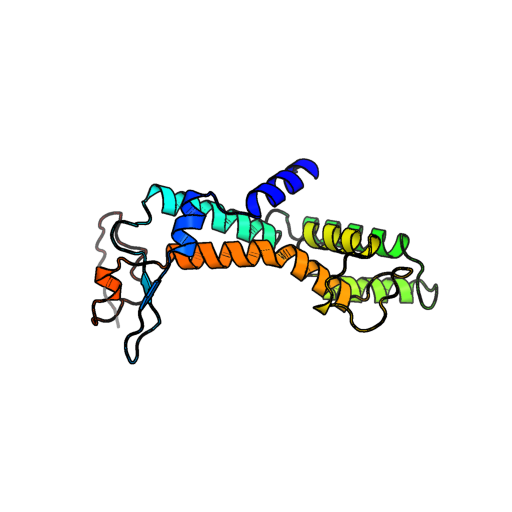4.011 -15.512 1.00 94.19 84 LEU A C 1
ATOM 653 O O . LEU A 1 84 ? 11.027 3.508 -15.455 1.00 94.19 84 LEU A O 1
ATOM 657 N N . LEU A 1 85 ? 8.933 3.531 -16.291 1.00 93.31 85 LEU A N 1
ATOM 658 C CA . LEU A 1 85 ? 9.089 2.358 -17.153 1.00 93.31 85 LEU A CA 1
ATOM 659 C C . LEU A 1 85 ? 10.151 2.600 -18.230 1.00 93.31 85 LEU A C 1
ATOM 661 O O . LEU A 1 85 ? 11.041 1.771 -18.408 1.00 93.31 85 LEU A O 1
ATOM 665 N N . THR A 1 86 ? 10.133 3.776 -18.860 1.00 91.62 86 THR A N 1
ATOM 666 C CA . THR A 1 86 ? 11.146 4.182 -19.846 1.00 91.62 86 THR A CA 1
ATOM 667 C C . THR A 1 86 ? 12.540 4.207 -19.219 1.00 91.62 86 THR A C 1
ATOM 669 O O . THR A 1 86 ? 13.478 3.633 -19.765 1.00 91.62 86 THR A O 1
ATOM 672 N N . LYS A 1 87 ? 12.698 4.820 -18.035 1.00 91.56 87 LYS A N 1
ATOM 673 C CA . LYS A 1 87 ? 13.988 4.844 -17.320 1.00 91.56 87 LYS A CA 1
ATOM 674 C C . LYS A 1 87 ? 14.488 3.443 -16.984 1.00 91.56 87 LYS A C 1
ATOM 676 O O . LYS A 1 87 ? 15.676 3.179 -17.126 1.00 91.56 87 LYS A O 1
ATOM 681 N N . MET A 1 88 ? 13.597 2.556 -16.543 1.00 93.00 88 MET A N 1
ATOM 682 C CA . MET A 1 88 ? 13.938 1.163 -16.266 1.00 93.00 88 MET A CA 1
ATOM 683 C C . MET A 1 88 ? 14.423 0.465 -17.541 1.00 93.00 88 MET A C 1
ATOM 685 O O . MET A 1 88 ? 15.507 -0.104 -17.542 1.00 93.00 88 MET A O 1
ATOM 689 N N . GLN A 1 89 ? 13.667 0.545 -18.635 1.00 89.19 89 GLN A N 1
ATOM 690 C CA . GLN A 1 89 ? 14.025 -0.106 -19.897 1.00 89.19 89 GLN A CA 1
ATOM 691 C C . GLN A 1 89 ? 15.327 0.430 -20.509 1.00 89.19 89 GLN A C 1
ATOM 693 O O . GLN A 1 89 ? 16.054 -0.335 -21.127 1.00 89.19 89 GLN A O 1
ATOM 698 N N . LEU A 1 90 ? 15.642 1.717 -20.324 1.00 88.88 90 LEU A N 1
ATOM 699 C CA . LEU A 1 90 ? 16.924 2.296 -20.739 1.00 88.88 90 LEU A CA 1
ATOM 700 C C . LEU A 1 90 ? 18.087 1.885 -19.825 1.00 88.88 90 LEU A C 1
ATOM 702 O O . LEU A 1 90 ? 19.231 1.838 -20.269 1.00 88.88 90 LEU A O 1
ATOM 706 N N . GLY A 1 91 ? 17.807 1.623 -18.546 1.00 86.94 91 GLY A N 1
ATOM 707 C CA . GLY A 1 91 ? 18.810 1.238 -17.553 1.00 86.94 91 GLY A CA 1
ATOM 708 C C . GLY A 1 91 ? 19.243 -0.227 -17.628 1.00 86.94 91 GLY A C 1
ATOM 709 O O . GLY A 1 91 ? 20.322 -0.555 -17.141 1.00 86.94 91 GLY A O 1
ATOM 710 N N . PHE A 1 92 ? 18.433 -1.099 -18.235 1.00 86.31 92 PHE A N 1
ATOM 711 C CA . PHE A 1 92 ? 18.739 -2.520 -18.396 1.00 86.31 92 PHE A CA 1
ATOM 712 C C . PHE A 1 92 ? 18.951 -2.883 -19.873 1.00 86.31 92 PHE A C 1
ATOM 714 O O . PHE A 1 92 ? 18.216 -2.403 -20.735 1.00 86.31 92 PHE A O 1
ATOM 721 N N . PRO A 1 93 ? 19.907 -3.773 -20.194 1.00 79.94 93 PRO A N 1
ATOM 722 C CA . PRO A 1 93 ? 20.040 -4.313 -21.538 1.00 79.94 93 PRO A CA 1
ATOM 723 C C . PRO A 1 93 ? 18.741 -5.000 -21.965 1.00 79.94 93 PRO A C 1
ATOM 725 O O . PRO A 1 93 ? 18.077 -5.687 -21.184 1.00 79.94 93 PRO A O 1
ATOM 728 N N . THR A 1 94 ? 18.371 -4.820 -23.227 1.00 68.94 94 THR A N 1
ATOM 729 C CA . THR A 1 94 ? 17.166 -5.417 -23.795 1.00 68.94 94 THR A CA 1
ATOM 730 C C . THR A 1 94 ? 17.467 -6.822 -24.308 1.00 68.94 94 THR A C 1
ATOM 732 O O . THR A 1 94 ? 18.345 -7.023 -25.143 1.00 68.94 94 THR A O 1
ATOM 735 N N . ALA A 1 95 ? 16.725 -7.815 -23.814 1.00 63.69 95 ALA A N 1
ATOM 736 C CA . ALA A 1 95 ? 16.698 -9.142 -24.418 1.00 63.69 95 ALA A CA 1
ATOM 737 C C . ALA A 1 95 ? 15.739 -9.120 -25.624 1.00 63.69 95 ALA A C 1
ATOM 739 O O . ALA A 1 95 ? 14.583 -8.710 -25.489 1.00 63.69 95 ALA A O 1
ATOM 740 N N . GLY A 1 96 ? 16.213 -9.543 -26.799 1.00 62.00 96 GLY A N 1
ATOM 741 C CA . GLY A 1 96 ? 15.428 -9.543 -28.042 1.00 62.00 96 GLY A CA 1
ATOM 742 C C . GLY A 1 96 ? 15.488 -8.227 -28.834 1.00 62.00 96 GLY A C 1
ATOM 743 O O . GLY A 1 96 ? 15.914 -7.197 -28.315 1.00 62.00 96 GLY A O 1
ATOM 744 N N . GLY A 1 97 ? 15.093 -8.312 -30.111 1.00 57.38 97 GLY A N 1
ATOM 745 C CA . GLY A 1 97 ? 15.400 -7.376 -31.202 1.00 57.38 97 GLY A CA 1
ATOM 746 C C . GLY A 1 97 ? 15.305 -5.873 -30.904 1.00 57.38 97 GLY A C 1
ATOM 747 O O . GLY A 1 97 ? 14.458 -5.404 -30.147 1.00 57.38 97 GLY A O 1
ATOM 748 N N . SER A 1 98 ? 16.186 -5.121 -31.565 1.00 65.31 98 SER A N 1
ATOM 749 C CA . SER A 1 98 ? 16.391 -3.673 -31.438 1.00 65.31 98 SER A CA 1
ATOM 750 C C . SER A 1 98 ? 15.429 -2.816 -32.274 1.00 65.31 98 SER A C 1
ATOM 752 O O . SER A 1 98 ? 15.702 -1.635 -32.487 1.00 65.31 98 SER A O 1
ATOM 754 N N . SER A 1 99 ? 14.334 -3.388 -32.786 1.00 82.25 99 SER A N 1
ATOM 755 C CA . SER A 1 99 ? 13.381 -2.626 -33.599 1.00 82.25 99 SER A CA 1
ATOM 756 C C . SER A 1 99 ? 12.528 -1.698 -32.730 1.00 82.25 99 SER A C 1
ATOM 758 O O . SER A 1 99 ? 12.303 -1.953 -31.541 1.00 82.25 99 SER A O 1
ATOM 760 N N . VAL A 1 100 ? 12.046 -0.612 -33.332 1.00 82.00 100 VAL A N 1
ATOM 761 C CA . VAL A 1 100 ? 11.185 0.366 -32.655 1.00 82.00 100 VAL A CA 1
ATOM 762 C C . VAL A 1 100 ? 9.854 -0.281 -32.271 1.00 82.00 100 VAL A C 1
ATOM 764 O O . VAL A 1 100 ? 9.370 -0.086 -31.163 1.00 82.00 100 VAL A O 1
ATOM 767 N N . GLU A 1 101 ? 9.311 -1.135 -33.135 1.00 86.06 101 GLU A N 1
ATOM 768 C CA . GLU A 1 101 ? 8.058 -1.864 -32.919 1.00 86.06 101 GLU A CA 1
ATOM 769 C C . GLU A 1 101 ? 8.172 -2.818 -31.724 1.00 86.06 101 GLU A C 1
ATOM 771 O O . GLU A 1 101 ? 7.275 -2.878 -30.885 1.00 86.06 101 GLU A O 1
ATOM 776 N N . ALA A 1 102 ? 9.308 -3.514 -31.593 1.00 82.81 102 ALA A N 1
ATOM 777 C CA . ALA A 1 102 ? 9.581 -4.377 -30.448 1.00 82.81 102 ALA A CA 1
ATOM 778 C C . ALA A 1 102 ? 9.750 -3.579 -29.142 1.00 82.81 102 ALA A C 1
ATOM 780 O O . ALA A 1 102 ? 9.430 -4.074 -28.060 1.00 82.81 102 ALA A O 1
ATOM 781 N N . ALA A 1 103 ? 10.261 -2.346 -29.207 1.00 82.19 103 ALA A N 1
ATOM 782 C CA . ALA A 1 103 ? 10.322 -1.459 -28.049 1.00 82.19 103 ALA A CA 1
ATOM 783 C C . ALA A 1 103 ? 8.923 -0.976 -27.633 1.00 82.19 103 ALA A C 1
ATOM 785 O O . ALA A 1 103 ? 8.582 -1.095 -26.458 1.00 82.19 103 ALA A O 1
ATOM 786 N N . THR A 1 104 ? 8.099 -0.525 -28.584 1.00 86.12 104 THR A N 1
ATOM 787 C CA . THR A 1 104 ? 6.719 -0.081 -28.331 1.00 86.12 104 THR A CA 1
ATOM 788 C C . THR A 1 104 ? 5.868 -1.197 -27.734 1.00 86.12 104 THR A C 1
ATOM 790 O O . THR A 1 104 ? 5.320 -1.018 -26.650 1.00 86.12 104 THR A O 1
ATOM 793 N N . ALA A 1 105 ? 5.851 -2.380 -28.358 1.00 87.69 105 ALA A N 1
ATOM 794 C CA . ALA A 1 105 ? 5.070 -3.515 -27.867 1.00 87.69 105 ALA A CA 1
ATOM 795 C C . ALA A 1 105 ? 5.485 -3.937 -26.446 1.00 87.69 105 ALA A C 1
ATOM 797 O O . ALA A 1 105 ? 4.647 -4.278 -25.619 1.00 87.69 105 ALA A O 1
ATOM 798 N N . ARG A 1 106 ? 6.785 -3.886 -26.115 1.00 86.19 106 ARG A N 1
ATOM 799 C CA . ARG A 1 106 ? 7.241 -4.158 -24.740 1.00 86.19 106 ARG A CA 1
ATOM 800 C C . ARG A 1 106 ? 6.724 -3.114 -23.757 1.00 86.19 106 ARG A C 1
ATOM 802 O O . ARG A 1 106 ? 6.310 -3.489 -22.665 1.00 86.19 106 ARG A O 1
ATOM 809 N N . SER A 1 107 ? 6.775 -1.833 -24.113 1.00 88.56 107 SER A N 1
ATOM 810 C CA . SER A 1 107 ? 6.282 -0.748 -23.258 1.00 88.56 107 SER A CA 1
ATOM 811 C C . SER A 1 107 ? 4.792 -0.863 -22.966 1.00 88.56 107 SER A C 1
ATOM 813 O O . SER A 1 107 ? 4.425 -0.724 -21.804 1.00 88.56 107 SER A O 1
ATOM 815 N N . GLU A 1 108 ? 3.978 -1.207 -23.965 1.00 91.62 108 GLU A N 1
ATOM 816 C CA . GLU A 1 108 ? 2.538 -1.459 -23.795 1.00 91.62 108 GLU A CA 1
ATOM 817 C C . GLU A 1 108 ? 2.286 -2.583 -22.781 1.00 91.62 108 GLU A C 1
ATOM 819 O O . GLU A 1 108 ? 1.558 -2.396 -21.813 1.00 91.62 108 GLU A O 1
ATOM 824 N N . VAL A 1 109 ? 2.996 -3.713 -22.901 1.00 93.81 109 VAL A N 1
ATOM 825 C CA . VAL A 1 109 ? 2.842 -4.833 -21.953 1.00 93.81 109 VAL A CA 1
ATOM 826 C C . VAL A 1 109 ? 3.237 -4.441 -20.523 1.00 93.81 109 VAL A C 1
ATOM 828 O O . VAL A 1 109 ? 2.651 -4.931 -19.555 1.00 93.81 109 VAL A O 1
ATOM 831 N N . TYR A 1 110 ? 4.247 -3.582 -20.349 1.00 94.75 110 TYR A N 1
ATOM 832 C CA . TYR A 1 110 ? 4.566 -3.060 -19.020 1.00 94.75 110 TYR A CA 1
ATOM 833 C C . TYR A 1 110 ? 3.480 -2.123 -18.503 1.00 94.75 110 TYR A C 1
ATOM 835 O O . TYR A 1 110 ? 3.150 -2.218 -17.325 1.00 94.75 110 TYR A O 1
ATOM 843 N N . GLU A 1 111 ? 2.956 -1.232 -19.342 1.00 93.88 111 GLU A N 1
ATOM 844 C CA . GLU A 1 111 ? 1.894 -0.303 -18.961 1.00 93.88 111 GLU A CA 1
ATOM 845 C C . GLU A 1 111 ? 0.644 -1.056 -18.497 1.00 93.88 111 GLU A C 1
ATOM 847 O O . GLU A 1 111 ? 0.202 -0.815 -17.375 1.00 93.88 111 GLU A O 1
ATOM 852 N N . ASP A 1 112 ? 0.191 -2.054 -19.260 1.00 95.25 112 ASP A N 1
ATOM 853 C CA . ASP A 1 112 ? -0.925 -2.936 -18.891 1.00 95.25 112 ASP A CA 1
ATOM 854 C C . ASP A 1 112 ? -0.677 -3.644 -17.549 1.00 95.25 112 ASP A C 1
ATOM 856 O O . ASP A 1 112 ? -1.567 -3.787 -16.710 1.00 95.25 112 ASP A O 1
ATOM 860 N N . ALA A 1 113 ? 0.559 -4.091 -17.305 1.00 95.88 113 ALA A N 1
ATOM 861 C CA . ALA A 1 113 ? 0.893 -4.829 -16.092 1.00 95.88 113 ALA A CA 1
ATOM 862 C C . ALA A 1 113 ? 0.850 -3.972 -14.815 1.00 95.88 113 ALA A C 1
ATOM 864 O O . ALA A 1 113 ? 0.712 -4.535 -13.721 1.00 95.88 113 ALA A O 1
ATOM 865 N N . VAL A 1 114 ? 1.004 -2.648 -14.920 1.00 95.12 114 VAL A N 1
ATOM 866 C CA . VAL A 1 114 ? 1.080 -1.729 -13.768 1.00 95.12 114 VAL A CA 1
ATOM 867 C C . VAL A 1 114 ? 0.135 -0.525 -13.877 1.00 95.12 114 VAL A C 1
ATOM 869 O O . VAL A 1 114 ? 0.344 0.479 -13.194 1.00 95.12 114 VAL A O 1
ATOM 872 N N . GLU A 1 115 ? -0.898 -0.602 -14.716 1.00 93.94 115 GLU A N 1
ATOM 873 C CA . GLU A 1 115 ? -1.834 0.499 -14.983 1.00 93.94 115 GLU A CA 1
ATOM 874 C C . GLU A 1 115 ? -2.532 1.007 -13.708 1.00 93.94 115 GLU A C 1
ATOM 876 O O . GLU A 1 115 ? -2.713 2.211 -13.508 1.00 93.94 115 GLU A O 1
ATOM 881 N N . ASP A 1 116 ? -2.868 0.083 -12.812 1.00 92.50 116 ASP A N 1
ATOM 882 C CA . ASP A 1 116 ? -3.529 0.307 -11.525 1.00 92.50 116 ASP A CA 1
ATOM 883 C C . ASP A 1 116 ? -2.554 0.640 -10.383 1.00 92.50 116 ASP A C 1
ATOM 885 O O . ASP A 1 116 ? -2.980 0.910 -9.262 1.00 92.50 116 ASP A O 1
ATOM 889 N N . MET A 1 117 ? -1.244 0.633 -10.641 1.00 94.81 117 MET A N 1
ATOM 890 C CA . MET A 1 117 ? -0.232 0.835 -9.606 1.00 94.81 117 MET A CA 1
ATOM 891 C C . MET A 1 117 ? 0.122 2.320 -9.447 1.00 94.81 117 MET A C 1
ATOM 893 O O . MET A 1 117 ? 0.299 3.040 -10.440 1.00 94.81 117 MET A O 1
ATOM 897 N N . PRO A 1 118 ? 0.325 2.802 -8.207 1.00 93.50 118 PRO A N 1
ATOM 898 C CA . PRO A 1 118 ? 0.773 4.165 -7.993 1.00 93.50 118 PRO A CA 1
ATOM 899 C C . PRO A 1 118 ? 2.251 4.320 -8.413 1.00 93.50 118 PRO A C 1
ATOM 901 O O . PRO A 1 118 ? 3.072 3.431 -8.151 1.00 93.50 118 PRO A O 1
ATOM 904 N N . PRO A 1 119 ? 2.655 5.465 -9.003 1.00 93.44 119 PRO A N 1
ATOM 905 C CA . PRO A 1 119 ? 4.020 5.659 -9.506 1.00 93.44 119 PRO A CA 1
ATOM 906 C C . PRO A 1 119 ? 5.127 5.429 -8.466 1.00 93.44 119 PRO A C 1
ATOM 908 O O . PRO A 1 119 ? 6.206 4.938 -8.799 1.00 93.44 119 PRO A O 1
ATOM 911 N N . TRP A 1 120 ? 4.880 5.750 -7.192 1.00 92.88 120 TRP A N 1
ATOM 912 C CA . TRP A 1 120 ? 5.870 5.550 -6.130 1.00 92.88 120 TRP A CA 1
ATOM 913 C C . TRP A 1 120 ? 6.179 4.062 -5.890 1.00 92.88 120 TRP A C 1
ATOM 915 O O . TRP A 1 120 ? 7.335 3.724 -5.623 1.00 92.88 120 TRP A O 1
ATOM 925 N N . ALA A 1 121 ? 5.186 3.176 -6.032 1.00 95.44 121 ALA A N 1
ATOM 926 C CA . ALA A 1 121 ? 5.363 1.739 -5.839 1.00 95.44 121 ALA A CA 1
ATOM 927 C C . ALA A 1 121 ? 6.222 1.151 -6.962 1.00 95.44 121 ALA A C 1
ATOM 929 O O . ALA A 1 121 ? 7.164 0.412 -6.688 1.00 95.44 121 ALA A O 1
ATOM 930 N N . ILE A 1 122 ? 5.991 1.578 -8.210 1.00 95.81 122 ILE A N 1
ATOM 931 C CA . ILE A 1 122 ? 6.829 1.206 -9.361 1.00 95.81 122 ILE A CA 1
ATOM 932 C C . ILE A 1 122 ? 8.268 1.689 -9.146 1.00 95.81 122 ILE A C 1
ATOM 934 O O . ILE A 1 122 ? 9.218 0.927 -9.318 1.00 95.81 122 ILE A O 1
ATOM 938 N N . ALA A 1 123 ? 8.452 2.940 -8.713 1.00 94.69 123 ALA A N 1
ATOM 939 C CA . ALA A 1 123 ? 9.781 3.489 -8.456 1.00 94.69 123 ALA A CA 1
ATOM 940 C C . ALA A 1 123 ? 10.552 2.692 -7.386 1.00 94.69 123 ALA A C 1
ATOM 942 O O . ALA A 1 123 ? 11.757 2.468 -7.532 1.00 94.69 123 ALA A O 1
ATOM 943 N N . ASN A 1 124 ? 9.880 2.256 -6.318 1.00 94.94 124 ASN A N 1
ATOM 944 C CA . ASN A 1 124 ? 10.491 1.430 -5.278 1.00 94.94 124 ASN A CA 1
ATOM 945 C C . ASN A 1 124 ? 10.736 -0.009 -5.745 1.00 94.94 124 ASN A C 1
ATOM 947 O O . ASN A 1 124 ? 11.813 -0.542 -5.484 1.00 94.94 124 ASN A O 1
ATOM 951 N N . ALA A 1 125 ? 9.811 -0.598 -6.504 1.00 95.81 125 ALA A N 1
ATOM 952 C CA . ALA A 1 125 ? 9.959 -1.926 -7.093 1.00 95.81 125 ALA A CA 1
ATOM 953 C C . ALA A 1 125 ? 11.179 -2.009 -8.026 1.00 95.81 125 ALA A C 1
ATOM 955 O O . ALA A 1 125 ? 11.979 -2.940 -7.923 1.00 95.81 125 ALA A O 1
ATOM 956 N N . VAL A 1 126 ? 11.391 -0.999 -8.877 1.00 95.06 126 VAL A N 1
ATOM 957 C CA . VAL A 1 126 ? 12.574 -0.917 -9.752 1.00 95.06 126 VAL A CA 1
ATOM 958 C C . VAL A 1 126 ? 13.863 -0.798 -8.933 1.00 95.06 126 VAL A C 1
ATOM 960 O O . VAL A 1 126 ? 14.839 -1.495 -9.212 1.00 95.06 126 VAL A O 1
ATOM 963 N N . LYS A 1 127 ? 13.879 0.035 -7.882 1.00 94.62 127 LYS A N 1
ATOM 964 C CA . LYS A 1 127 ? 15.037 0.152 -6.973 1.00 94.62 127 LYS A CA 1
ATOM 965 C C . LYS A 1 127 ? 15.331 -1.166 -6.254 1.00 94.62 127 LYS A C 1
ATOM 967 O O . LYS A 1 127 ? 16.494 -1.518 -6.085 1.00 94.62 127 LYS A O 1
ATOM 972 N N . ARG A 1 128 ? 14.290 -1.882 -5.828 1.00 94.31 128 ARG A N 1
ATOM 973 C CA . ARG A 1 128 ? 14.382 -3.191 -5.177 1.00 94.31 128 ARG A CA 1
ATOM 974 C C . ARG A 1 128 ? 14.989 -4.233 -6.119 1.00 94.31 128 ARG A C 1
ATOM 976 O O . ARG A 1 128 ? 15.938 -4.911 -5.733 1.00 94.31 128 ARG A O 1
ATOM 983 N N . TRP A 1 129 ? 14.515 -4.288 -7.366 1.00 94.62 129 TRP A N 1
ATOM 984 C CA . TRP A 1 129 ? 15.077 -5.153 -8.406 1.00 94.62 129 TRP A CA 1
ATOM 985 C C . TRP A 1 129 ? 16.556 -4.861 -8.666 1.00 94.62 129 TRP A C 1
ATOM 987 O O . TRP A 1 129 ? 17.374 -5.774 -8.639 1.00 94.62 129 TRP A O 1
ATOM 997 N N . ALA A 1 130 ? 16.919 -3.586 -8.831 1.00 92.50 130 ALA A N 1
ATOM 998 C CA . ALA A 1 130 ? 18.303 -3.177 -9.074 1.00 92.50 130 ALA A CA 1
ATOM 999 C C . ALA A 1 130 ? 19.265 -3.551 -7.928 1.00 92.50 130 ALA A C 1
ATOM 1001 O O . ALA A 1 130 ? 20.462 -3.697 -8.155 1.00 92.50 130 ALA A O 1
ATOM 1002 N N . ARG A 1 131 ? 18.757 -3.719 -6.699 1.00 93.12 131 ARG A N 1
ATOM 1003 C CA . ARG A 1 131 ? 19.535 -4.185 -5.536 1.00 93.12 131 ARG A CA 1
ATOM 1004 C C . ARG A 1 131 ? 19.567 -5.708 -5.386 1.00 93.12 131 ARG A C 1
ATOM 1006 O O . ARG A 1 131 ? 20.264 -6.199 -4.506 1.00 93.12 131 ARG A O 1
ATOM 1013 N N . GLY A 1 132 ? 18.786 -6.445 -6.175 1.00 90.88 132 GLY A N 1
ATOM 1014 C CA . GLY A 1 132 ? 18.572 -7.879 -5.976 1.00 90.88 132 GLY A CA 1
ATOM 1015 C C . GLY A 1 132 ? 17.750 -8.225 -4.726 1.00 90.88 132 GLY A C 1
ATOM 1016 O O . GLY A 1 132 ? 17.731 -9.382 -4.313 1.00 90.88 132 GLY A O 1
ATOM 1017 N N . ASP A 1 133 ? 17.060 -7.249 -4.122 1.00 91.56 133 ASP A N 1
ATOM 1018 C CA . ASP A 1 133 ? 16.298 -7.403 -2.871 1.00 91.56 133 ASP A CA 1
ATOM 1019 C C . ASP A 1 133 ? 14.885 -7.963 -3.131 1.00 91.56 133 ASP A C 1
ATOM 1021 O O . ASP A 1 133 ? 13.863 -7.342 -2.834 1.00 91.56 133 ASP A O 1
ATOM 1025 N N . VAL A 1 134 ? 14.814 -9.126 -3.776 1.00 89.31 134 VAL A N 1
ATOM 1026 C CA . VAL A 1 134 ? 13.545 -9.772 -4.138 1.00 89.31 134 VAL A CA 1
ATOM 1027 C C . VAL A 1 134 ? 13.164 -10.815 -3.084 1.00 89.31 134 VAL A C 1
ATOM 1029 O O . VAL A 1 134 ? 13.971 -11.717 -2.842 1.00 89.31 134 VAL A O 1
ATOM 1032 N N . PRO A 1 135 ? 11.951 -10.726 -2.500 1.00 87.06 135 PRO A N 1
ATOM 1033 C CA . PRO A 1 135 ? 11.420 -11.737 -1.591 1.00 87.06 135 PRO A CA 1
ATOM 1034 C C . PRO A 1 135 ? 11.512 -13.161 -2.156 1.00 87.06 135 PRO A C 1
ATOM 1036 O O . PRO A 1 135 ? 11.315 -13.381 -3.354 1.00 87.06 135 PRO A O 1
ATOM 1039 N N . ASP A 1 136 ? 11.829 -14.131 -1.296 1.00 82.94 136 ASP A N 1
ATOM 1040 C CA . ASP A 1 136 ? 12.084 -15.518 -1.708 1.00 82.94 136 ASP A CA 1
ATOM 1041 C C . ASP A 1 136 ? 10.872 -16.182 -2.376 1.00 82.94 136 ASP A C 1
ATOM 1043 O O . ASP A 1 136 ? 11.028 -16.959 -3.315 1.00 82.94 136 ASP A O 1
ATOM 1047 N N . ASP A 1 137 ? 9.662 -15.821 -1.957 1.00 79.19 137 ASP A N 1
ATOM 1048 C CA . ASP A 1 137 ? 8.386 -16.265 -2.527 1.00 79.19 137 ASP A CA 1
ATOM 1049 C C . ASP A 1 137 ? 8.151 -15.768 -3.964 1.00 79.19 137 ASP A C 1
ATOM 1051 O O . ASP A 1 137 ? 7.342 -16.330 -4.706 1.00 79.19 137 ASP A O 1
ATOM 1055 N N . LEU A 1 138 ? 8.887 -14.740 -4.391 1.00 77.12 138 LEU A N 1
ATOM 1056 C CA . LEU A 1 138 ? 8.840 -14.196 -5.746 1.00 77.12 138 LEU A CA 1
ATOM 1057 C C . LEU A 1 138 ? 9.932 -14.755 -6.664 1.00 77.12 138 LEU A C 1
ATOM 1059 O O . LEU A 1 138 ? 9.935 -14.449 -7.863 1.00 77.12 138 LEU A O 1
ATOM 1063 N N . ARG A 1 139 ? 10.842 -15.586 -6.141 1.00 72.19 139 ARG A N 1
ATOM 1064 C CA . ARG A 1 139 ? 11.905 -16.228 -6.923 1.00 72.19 139 ARG A CA 1
ATOM 1065 C C . ARG A 1 139 ? 11.317 -17.334 -7.799 1.00 72.19 139 ARG A C 1
ATOM 1067 O O . ARG A 1 139 ? 11.314 -18.511 -7.456 1.00 72.19 139 ARG A O 1
ATOM 1074 N N . MET A 1 140 ? 10.820 -16.944 -8.971 1.00 65.50 140 MET A N 1
ATOM 1075 C CA . MET A 1 140 ? 10.414 -17.849 -10.053 1.00 65.50 140 MET A CA 1
ATOM 1076 C C . MET A 1 140 ? 11.668 -18.446 -10.723 1.00 65.50 140 MET A C 1
ATOM 1078 O O . MET A 1 140 ? 11.994 -18.118 -11.862 1.00 65.50 140 MET A O 1
ATOM 1082 N N . GLY A 1 141 ? 12.413 -19.273 -9.985 1.00 73.38 141 GLY A N 1
ATOM 1083 C CA . GLY A 1 141 ? 13.712 -19.804 -10.404 1.00 73.38 141 GLY A CA 1
ATOM 1084 C C . GLY A 1 141 ? 14.867 -18.812 -10.228 1.00 73.38 141 GLY A C 1
ATOM 1085 O O . GLY A 1 141 ? 14.807 -17.888 -9.414 1.00 73.38 141 GLY A O 1
ATOM 1086 N N . THR A 1 142 ? 15.953 -19.021 -10.976 1.00 78.44 142 THR A N 1
ATOM 1087 C CA . THR A 1 142 ? 17.140 -18.156 -10.932 1.00 78.44 142 THR A CA 1
ATOM 1088 C C . THR A 1 142 ? 16.845 -16.825 -11.622 1.00 78.44 142 THR A C 1
ATOM 1090 O O . THR A 1 142 ? 16.878 -16.721 -12.847 1.00 78.44 142 THR A O 1
ATOM 1093 N N . LEU A 1 143 ? 16.541 -15.795 -10.831 1.00 83.44 143 LEU A N 1
ATOM 1094 C CA . LEU A 1 143 ? 16.323 -14.442 -11.339 1.00 83.44 143 LEU A CA 1
ATOM 1095 C C . LEU A 1 143 ? 17.632 -13.862 -11.890 1.00 83.44 143 LEU A C 1
ATOM 1097 O O . LEU A 1 143 ? 18.662 -13.876 -11.217 1.00 83.44 143 LEU A O 1
ATOM 1101 N N . ASN A 1 144 ? 17.582 -13.331 -13.112 1.00 87.44 144 ASN A N 1
ATOM 1102 C CA . ASN A 1 144 ? 18.718 -12.664 -13.740 1.00 87.44 144 ASN A CA 1
ATOM 1103 C C . ASN A 1 144 ? 18.566 -11.141 -13.640 1.00 87.44 144 ASN A C 1
ATOM 1105 O O . ASN A 1 144 ? 17.900 -10.516 -14.463 1.00 87.44 144 ASN A O 1
ATOM 1109 N N . PHE A 1 145 ? 19.222 -10.551 -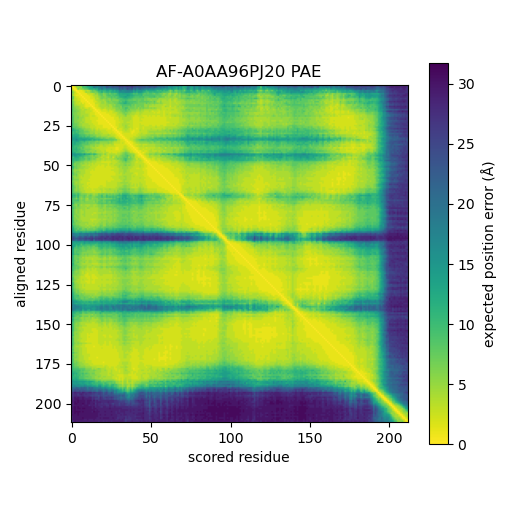12.643 1.00 90.06 145 PHE A N 1
ATOM 1110 C CA . PHE A 1 145 ? 19.185 -9.110 -12.374 1.00 90.06 145 PHE A CA 1
ATOM 1111 C C . PHE A 1 145 ? 19.953 -8.257 -13.393 1.00 90.06 145 PHE A C 1
ATOM 1113 O O . PHE A 1 145 ? 19.889 -7.033 -13.326 1.00 90.06 145 PHE A O 1
ATOM 1120 N N . ASN A 1 146 ? 20.651 -8.876 -14.354 1.00 88.69 146 ASN A N 1
ATOM 1121 C CA . ASN A 1 146 ? 21.276 -8.142 -15.455 1.00 88.69 146 ASN A CA 1
ATOM 1122 C C . ASN A 1 146 ? 20.247 -7.606 -16.455 1.00 88.69 146 ASN A C 1
ATOM 1124 O O . ASN A 1 146 ? 20.584 -6.729 -17.236 1.00 88.69 146 ASN A O 1
ATOM 1128 N N . PHE A 1 147 ? 19.018 -8.125 -16.452 1.00 89.94 147 PHE A N 1
ATOM 1129 C CA . PHE A 1 147 ? 17.939 -7.684 -17.333 1.00 89.94 147 PHE A CA 1
ATOM 1130 C C . PHE A 1 147 ? 16.824 -7.013 -16.530 1.00 89.94 147 PHE A C 1
ATOM 1132 O O . PHE A 1 147 ? 16.719 -7.179 -15.311 1.00 89.94 147 PHE A O 1
ATOM 1139 N N . ALA A 1 148 ? 15.968 -6.264 -17.226 1.00 90.94 148 ALA A N 1
ATOM 1140 C CA . ALA A 1 148 ? 14.755 -5.723 -16.629 1.00 90.94 148 ALA A CA 1
ATOM 1141 C C . ALA A 1 148 ? 13.872 -6.866 -16.083 1.00 90.94 148 ALA A C 1
ATOM 1143 O O . ALA A 1 148 ? 13.819 -7.943 -16.691 1.00 90.94 148 ALA A O 1
ATOM 1144 N N . PRO A 1 149 ? 13.149 -6.651 -14.968 1.00 91.81 149 PRO A N 1
ATOM 1145 C CA . PRO A 1 149 ? 12.194 -7.637 -14.480 1.00 91.81 149 PRO A CA 1
ATOM 1146 C C . PRO A 1 149 ? 11.105 -7.836 -15.528 1.00 91.81 149 PRO A C 1
ATOM 1148 O O . PRO A 1 149 ? 10.663 -6.865 -16.140 1.00 91.81 149 PRO A O 1
ATOM 1151 N N . SER A 1 150 ? 10.615 -9.062 -15.713 1.00 91.06 150 SER A N 1
ATOM 1152 C CA . SER A 1 150 ? 9.440 -9.265 -16.565 1.00 91.06 150 SER A CA 1
ATOM 1153 C C . SER A 1 150 ? 8.234 -8.473 -16.020 1.00 91.06 150 SER A C 1
ATOM 1155 O O . SER A 1 150 ? 8.168 -8.231 -14.810 1.00 91.06 150 SER A O 1
ATOM 1157 N N . PRO A 1 151 ? 7.256 -8.088 -16.860 1.00 93.38 151 PRO A N 1
ATOM 1158 C CA . PRO A 1 151 ? 6.085 -7.318 -16.424 1.00 93.38 151 PRO A CA 1
ATOM 1159 C C . PRO A 1 151 ? 5.357 -7.939 -15.218 1.00 93.38 151 PRO A C 1
ATOM 1161 O O . PRO A 1 151 ? 5.038 -7.252 -14.248 1.00 93.38 151 PRO A O 1
ATOM 1164 N N . ALA A 1 152 ? 5.199 -9.268 -15.207 1.00 92.00 152 ALA A N 1
ATOM 1165 C CA . ALA A 1 152 ? 4.598 -9.995 -14.089 1.00 92.00 152 ALA A CA 1
ATOM 1166 C C . ALA A 1 152 ? 5.429 -9.910 -12.795 1.00 92.00 152 ALA A C 1
ATOM 1168 O O . ALA A 1 152 ? 4.869 -9.788 -11.705 1.00 92.00 152 ALA A O 1
ATOM 1169 N N . VAL A 1 153 ? 6.761 -9.967 -12.896 1.00 92.38 153 VAL A N 1
ATOM 1170 C CA . VAL A 1 153 ? 7.654 -9.814 -11.737 1.00 92.38 153 VAL A CA 1
ATOM 1171 C C . VAL A 1 153 ? 7.608 -8.380 -11.216 1.00 92.38 153 VAL A C 1
ATOM 1173 O O . VAL A 1 153 ? 7.488 -8.184 -10.008 1.00 92.38 153 VAL A O 1
ATOM 1176 N N . LEU A 1 154 ? 7.623 -7.381 -12.104 1.00 94.56 154 LEU A N 1
ATOM 1177 C CA . LEU A 1 154 ? 7.498 -5.975 -11.720 1.00 94.56 154 LEU A CA 1
ATOM 1178 C C . LEU A 1 154 ? 6.193 -5.716 -10.956 1.00 94.56 154 LEU A C 1
ATOM 1180 O O . LEU A 1 154 ? 6.228 -5.098 -9.892 1.00 94.56 154 LEU A O 1
ATOM 1184 N N . ARG A 1 155 ? 5.061 -6.239 -11.448 1.00 95.19 155 ARG A N 1
ATOM 1185 C CA . ARG A 1 155 ? 3.766 -6.130 -10.761 1.00 95.19 155 ARG A CA 1
ATOM 1186 C C . ARG A 1 155 ? 3.822 -6.726 -9.355 1.00 95.19 155 ARG A C 1
ATOM 1188 O O . ARG A 1 155 ? 3.419 -6.074 -8.397 1.00 95.19 155 ARG A O 1
ATOM 1195 N N . LYS A 1 156 ? 4.364 -7.938 -9.206 1.00 94.31 156 LYS A N 1
ATOM 1196 C CA . LYS A 1 156 ? 4.502 -8.586 -7.891 1.00 94.31 156 LYS A CA 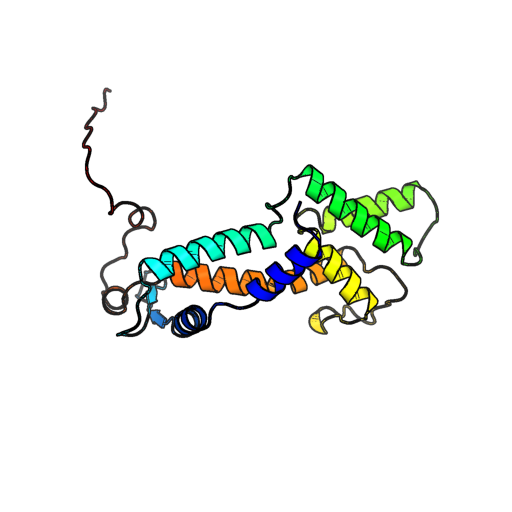1
ATOM 1197 C C . LYS A 1 156 ? 5.366 -7.765 -6.930 1.00 94.31 156 LYS A C 1
ATOM 1199 O O . LYS A 1 156 ? 5.011 -7.630 -5.765 1.00 94.31 156 LYS A O 1
ATOM 1204 N N . LEU A 1 157 ? 6.453 -7.162 -7.413 1.00 95.38 157 LEU A N 1
ATOM 1205 C CA . LEU A 1 157 ? 7.274 -6.261 -6.599 1.00 95.38 157 LEU A CA 1
ATOM 1206 C C . LEU A 1 157 ? 6.515 -4.994 -6.184 1.00 95.38 157 LEU A C 1
ATOM 1208 O O . LEU A 1 157 ? 6.673 -4.549 -5.052 1.00 95.38 157 LEU A O 1
ATOM 1212 N N . CYS A 1 158 ? 5.665 -4.436 -7.050 1.00 96.00 158 CYS A N 1
ATOM 1213 C CA . CYS A 1 158 ? 4.805 -3.309 -6.675 1.00 96.00 158 CYS A CA 1
ATOM 1214 C C . CYS A 1 158 ? 3.842 -3.699 -5.544 1.00 96.00 158 CYS A C 1
ATOM 1216 O O . CYS A 1 158 ? 3.705 -2.954 -4.578 1.00 96.00 158 CYS A O 1
ATOM 1218 N N . LEU A 1 159 ? 3.240 -4.891 -5.610 1.00 95.06 159 LEU A N 1
ATOM 1219 C CA . LEU A 1 159 ? 2.362 -5.402 -4.550 1.00 95.06 159 LEU A CA 1
ATOM 1220 C C . LEU A 1 159 ? 3.100 -5.598 -3.218 1.00 95.06 159 LEU A C 1
ATOM 1222 O O . LEU A 1 159 ? 2.545 -5.300 -2.164 1.00 95.06 159 LEU A O 1
ATOM 1226 N N . VAL A 1 160 ? 4.366 -6.026 -3.242 1.00 94.75 160 VAL A N 1
ATOM 1227 C CA . VAL A 1 160 ? 5.202 -6.101 -2.027 1.00 94.75 160 VAL A CA 1
ATOM 1228 C C . VAL A 1 160 ? 5.370 -4.726 -1.381 1.00 94.75 160 VAL A C 1
ATOM 1230 O O . VAL A 1 160 ? 5.312 -4.607 -0.158 1.00 94.75 160 VAL A O 1
ATOM 1233 N N . GLU A 1 161 ? 5.556 -3.681 -2.187 1.00 94.25 161 GLU A N 1
ATOM 1234 C CA . GLU A 1 161 ? 5.667 -2.309 -1.687 1.00 94.25 161 GLU A CA 1
ATOM 1235 C C . GLU A 1 161 ? 4.333 -1.783 -1.128 1.00 94.25 161 GLU A C 1
ATOM 1237 O O . GLU A 1 161 ? 4.335 -1.021 -0.160 1.00 94.25 161 GLU A O 1
ATOM 1242 N N . LEU A 1 162 ? 3.195 -2.217 -1.682 1.00 94.50 162 LEU A N 1
ATOM 1243 C CA . LEU A 1 162 ? 1.854 -1.828 -1.226 1.00 94.50 162 LEU A CA 1
ATOM 1244 C C . LEU A 1 162 ? 1.389 -2.584 0.025 1.00 94.50 162 LEU A C 1
ATOM 1246 O O . LEU A 1 162 ? 0.701 -2.003 0.868 1.00 94.50 162 LEU A O 1
ATOM 1250 N N . GLY A 1 163 ? 1.804 -3.843 0.186 1.00 93.81 163 GLY A N 1
ATOM 1251 C CA . GLY A 1 163 ? 1.330 -4.748 1.235 1.00 93.81 163 GLY A CA 1
ATOM 1252 C C . GLY A 1 163 ? 1.318 -4.156 2.653 1.00 93.81 163 GLY A C 1
ATOM 1253 O O . GLY A 1 163 ? 0.293 -4.253 3.332 1.00 93.81 163 GLY A O 1
ATOM 1254 N N . PRO A 1 164 ? 2.387 -3.480 3.128 1.00 93.69 164 PRO A N 1
ATOM 1255 C CA . PRO A 1 164 ? 2.376 -2.845 4.443 1.00 93.69 164 PRO A CA 1
ATOM 1256 C C . PRO A 1 164 ? 1.229 -1.845 4.634 1.00 93.69 164 PRO A C 1
ATOM 1258 O O . PRO A 1 164 ? 0.642 -1.803 5.713 1.00 93.69 164 PRO A O 1
ATOM 1261 N N . TYR A 1 165 ? 0.880 -1.072 3.604 1.00 94.38 165 TYR A N 1
ATOM 1262 C CA . TYR A 1 165 ? -0.185 -0.069 3.659 1.00 94.38 165 TYR A CA 1
ATOM 1263 C C . TYR A 1 165 ? -1.571 -0.715 3.593 1.00 94.38 165 TYR A C 1
ATOM 1265 O O . TYR A 1 165 ? -2.461 -0.322 4.345 1.00 94.38 165 TYR A O 1
ATOM 1273 N N . GLU A 1 166 ? -1.748 -1.750 2.768 1.00 94.12 166 GLU A N 1
ATOM 1274 C CA . GLU A 1 166 ? -2.996 -2.524 2.695 1.00 94.12 166 GLU A CA 1
ATOM 1275 C C . GLU A 1 166 ? -3.332 -3.201 4.031 1.00 94.12 166 GLU A C 1
ATOM 1277 O O . GLU A 1 166 ? -4.489 -3.209 4.472 1.00 94.12 166 GLU A O 1
ATOM 1282 N N . VAL A 1 167 ? -2.309 -3.704 4.732 1.00 94.00 167 VAL A N 1
ATOM 1283 C CA . VAL A 1 167 ? -2.454 -4.232 6.094 1.00 94.00 167 VAL A CA 1
ATOM 1284 C C . VAL A 1 167 ? -2.947 -3.142 7.047 1.00 94.00 167 VAL A C 1
ATOM 1286 O O . VAL A 1 167 ? -3.866 -3.398 7.829 1.00 94.00 167 VAL A O 1
ATOM 1289 N N . GLN A 1 168 ? -2.400 -1.921 6.975 1.00 93.88 168 GLN A N 1
ATOM 1290 C CA . GLN A 1 168 ? -2.884 -0.821 7.816 1.00 93.88 168 GLN A CA 1
ATOM 1291 C C . GLN A 1 168 ? -4.321 -0.425 7.475 1.00 93.88 168 GLN A C 1
ATOM 1293 O O . GLN A 1 168 ? -5.135 -0.295 8.387 1.00 93.88 168 GLN A O 1
ATOM 1298 N N . VAL A 1 169 ? -4.675 -0.305 6.191 1.00 94.38 169 VAL A N 1
ATOM 1299 C CA . VAL A 1 169 ? -6.061 -0.033 5.771 1.00 94.38 169 VAL A CA 1
ATOM 1300 C C . VAL A 1 169 ? -7.007 -1.085 6.338 1.00 94.38 169 VAL A C 1
ATOM 1302 O O . VAL A 1 169 ? -8.046 -0.740 6.897 1.00 94.38 169 VAL A O 1
ATOM 1305 N N . THR A 1 170 ? -6.635 -2.361 6.264 1.00 94.06 170 THR A N 1
ATOM 1306 C CA . THR A 1 170 ? -7.441 -3.459 6.808 1.00 94.06 170 THR A CA 1
ATOM 1307 C C . THR A 1 170 ? -7.636 -3.322 8.318 1.00 94.06 170 THR A C 1
ATOM 1309 O O . THR A 1 170 ? -8.762 -3.445 8.803 1.00 94.06 170 THR A O 1
ATOM 1312 N N . LYS A 1 171 ? -6.574 -3.014 9.075 1.00 94.12 171 LYS A N 1
ATOM 1313 C CA . LYS A 1 171 ? -6.671 -2.767 10.523 1.00 94.12 171 LYS A CA 1
ATOM 1314 C C . LYS A 1 171 ? -7.585 -1.584 10.849 1.00 94.12 171 LYS A C 1
ATOM 1316 O O . LYS A 1 171 ? -8.430 -1.702 11.731 1.00 94.12 171 LYS A O 1
ATOM 1321 N N . LEU A 1 172 ? -7.451 -0.469 10.128 1.00 94.50 172 LEU A N 1
ATOM 1322 C CA . LEU A 1 172 ? -8.263 0.731 10.344 1.00 94.50 172 LEU A CA 1
ATOM 1323 C C . LEU A 1 172 ? -9.743 0.500 10.005 1.00 94.50 172 LEU A C 1
ATOM 1325 O O . LEU A 1 172 ? -10.611 0.892 10.781 1.00 94.50 172 LEU A O 1
ATOM 1329 N N . LYS A 1 173 ? -10.049 -0.200 8.901 1.00 94.69 173 LYS A N 1
ATOM 1330 C CA . LYS A 1 173 ? -11.429 -0.601 8.565 1.00 94.69 173 LYS A CA 1
ATOM 1331 C C . LYS A 1 173 ? -12.038 -1.453 9.673 1.00 94.69 173 LYS A C 1
ATOM 1333 O O . LYS A 1 173 ? -13.154 -1.186 10.105 1.00 94.69 173 LYS A O 1
ATOM 1338 N N . ARG A 1 174 ? -11.287 -2.442 10.168 1.00 93.69 174 ARG A N 1
ATOM 1339 C CA . ARG A 1 174 ? -11.727 -3.296 11.280 1.00 93.69 174 ARG A CA 1
ATOM 1340 C C . ARG A 1 174 ? -12.003 -2.488 12.543 1.00 93.69 174 ARG A C 1
ATOM 1342 O O . ARG A 1 174 ? -13.026 -2.730 13.167 1.00 93.69 174 ARG A O 1
ATOM 1349 N N . LEU A 1 175 ? -11.145 -1.523 12.881 1.00 93.50 175 LEU A N 1
ATOM 1350 C CA . LEU A 1 175 ? -11.351 -0.628 14.024 1.00 93.50 175 LEU A CA 1
ATOM 1351 C C . LEU A 1 175 ? -12.645 0.184 13.917 1.00 93.50 175 LEU A C 1
ATOM 1353 O O . LEU A 1 175 ? -13.362 0.309 14.903 1.00 93.50 175 LEU A O 1
ATOM 1357 N N . LEU A 1 176 ? -12.975 0.708 12.734 1.00 92.62 176 LEU A N 1
ATOM 1358 C CA . LEU A 1 176 ? -14.212 1.476 12.539 1.00 92.62 176 LEU A CA 1
ATOM 1359 C C . LEU A 1 176 ? -15.481 0.624 12.667 1.00 92.62 176 LEU A C 1
ATOM 1361 O O . LEU A 1 176 ? -16.531 1.159 13.014 1.00 92.62 176 LEU A O 1
ATOM 1365 N N . MET A 1 177 ? -15.376 -0.682 12.417 1.00 90.81 177 MET A N 1
ATOM 1366 C CA . MET A 1 177 ? -16.474 -1.646 12.543 1.00 90.81 177 MET A CA 1
ATOM 1367 C C . MET A 1 177 ? -16.651 -2.199 13.964 1.00 90.81 177 MET A C 1
ATOM 1369 O O . MET A 1 177 ? -17.574 -2.980 14.197 1.00 90.81 177 MET A O 1
ATOM 1373 N N . VAL A 1 178 ? -15.765 -1.848 14.899 1.00 91.31 178 VAL A N 1
ATOM 1374 C CA . VAL A 1 178 ? -15.848 -2.326 16.280 1.00 91.31 178 VAL A CA 1
ATOM 1375 C C . VAL A 1 178 ? -17.114 -1.805 16.959 1.00 91.31 178 VAL A C 1
ATOM 1377 O O . VAL A 1 178 ? -17.426 -0.612 16.914 1.00 91.31 178 VAL A O 1
ATOM 1380 N N . ILE A 1 179 ? -17.778 -2.710 17.674 1.00 88.00 179 ILE A N 1
ATOM 1381 C CA . ILE A 1 179 ? -18.865 -2.425 18.615 1.00 88.00 179 ILE A CA 1
ATOM 1382 C C . ILE A 1 179 ? -18.413 -2.710 20.057 1.00 88.00 179 ILE A C 1
ATOM 1384 O O . ILE A 1 179 ? -17.374 -3.331 20.282 1.00 88.00 179 ILE A O 1
ATOM 1388 N N . SER A 1 180 ? -19.176 -2.251 21.053 1.00 86.31 180 SER A N 1
ATOM 1389 C CA . SER A 1 180 ? -18.882 -2.568 22.457 1.00 86.31 180 SER A CA 1
ATOM 1390 C C . SER A 1 180 ? -18.964 -4.078 22.718 1.00 86.31 180 SER A C 1
ATOM 1392 O O . SER A 1 180 ? -19.763 -4.773 22.082 1.00 86.31 180 SER A O 1
ATOM 1394 N N . THR A 1 181 ? -18.180 -4.588 23.678 1.00 87.06 181 THR A N 1
ATOM 1395 C CA . THR A 1 181 ? -18.218 -6.011 24.075 1.00 87.06 181 THR A CA 1
ATOM 1396 C C . THR A 1 181 ? -19.634 -6.447 24.436 1.00 87.06 181 THR A C 1
ATOM 1398 O O . THR A 1 181 ? -20.102 -7.490 23.991 1.00 87.06 181 THR A O 1
ATOM 1401 N N . GLU A 1 182 ? -20.343 -5.619 25.205 1.00 85.56 182 GLU A N 1
ATOM 1402 C CA . GLU A 1 182 ? -21.719 -5.877 25.635 1.00 85.56 182 GLU A CA 1
ATOM 1403 C C . GLU A 1 182 ? -22.644 -6.080 24.435 1.00 85.56 182 GLU A C 1
ATOM 1405 O O . GLU A 1 182 ? -23.392 -7.054 24.378 1.00 85.56 182 GLU A O 1
ATOM 1410 N N . ARG A 1 183 ? -22.533 -5.215 23.417 1.00 86.25 183 ARG A N 1
ATOM 1411 C CA . ARG A 1 183 ? -23.331 -5.345 22.199 1.00 86.25 183 ARG A CA 1
ATOM 1412 C C . ARG A 1 183 ? -22.892 -6.531 21.344 1.00 86.25 183 ARG A C 1
ATOM 1414 O O . ARG A 1 183 ? -23.727 -7.156 20.696 1.00 86.25 183 ARG A O 1
ATOM 1421 N N . ALA A 1 184 ? -21.606 -6.867 21.323 1.00 87.19 184 ALA A N 1
ATOM 1422 C CA . ALA A 1 184 ? -21.120 -8.044 20.611 1.00 87.19 184 ALA A CA 1
ATOM 1423 C C . ALA A 1 184 ? -21.664 -9.349 21.214 1.00 87.19 184 ALA A C 1
ATOM 1425 O O . ALA A 1 184 ? -22.034 -10.250 20.458 1.00 87.19 184 ALA A O 1
ATOM 1426 N N . MET A 1 185 ? -21.779 -9.407 22.543 1.00 86.69 185 MET A N 1
ATOM 1427 C CA . MET A 1 185 ? -22.313 -10.538 23.311 1.00 86.69 185 MET A CA 1
ATOM 1428 C C . MET A 1 185 ? -23.850 -10.579 23.385 1.00 86.69 185 MET A C 1
ATOM 1430 O O . MET A 1 185 ? -24.409 -11.537 23.910 1.00 86.69 185 MET A O 1
ATOM 1434 N N . ASP A 1 186 ? -24.553 -9.578 22.861 1.00 87.44 186 ASP A N 1
ATOM 1435 C CA . ASP A 1 186 ? -26.014 -9.594 22.768 1.00 87.44 186 ASP A CA 1
ATOM 1436 C C . ASP A 1 186 ? -26.468 -10.438 21.555 1.00 87.44 186 ASP A C 1
ATOM 1438 O O . ASP A 1 186 ? -26.108 -10.103 20.424 1.00 87.44 186 ASP A O 1
ATOM 1442 N N . PRO A 1 187 ? -27.270 -11.507 21.723 1.00 85.50 187 PRO A N 1
ATOM 1443 C CA . PRO A 1 187 ? -27.710 -12.354 20.611 1.00 85.50 187 PRO A CA 1
ATOM 1444 C C . PRO A 1 187 ? -28.618 -11.630 19.604 1.00 85.50 187 PRO A C 1
ATOM 1446 O O . PRO A 1 187 ? -28.789 -12.116 18.480 1.00 85.50 187 PRO A O 1
ATOM 1449 N N . ALA A 1 188 ? -29.200 -10.479 19.963 1.00 86.69 188 ALA A N 1
ATOM 1450 C CA . ALA A 1 188 ? -30.081 -9.732 19.075 1.00 86.69 188 ALA A CA 1
ATOM 1451 C C . ALA A 1 188 ? -29.351 -9.316 17.780 1.00 86.69 188 ALA A C 1
ATOM 1453 O O . ALA A 1 188 ? -28.212 -8.840 17.857 1.00 86.69 188 ALA A O 1
ATOM 1454 N N . PRO A 1 189 ? -29.980 -9.448 16.593 1.00 82.31 189 PRO A N 1
ATOM 1455 C CA . PRO A 1 189 ? -29.348 -9.135 15.313 1.00 82.31 189 PRO A CA 1
ATOM 1456 C C . PRO A 1 189 ? -28.771 -7.718 15.268 1.00 82.31 189 PRO A C 1
ATOM 1458 O O . PRO A 1 189 ? -29.348 -6.778 15.826 1.00 82.31 189 PRO A O 1
ATOM 1461 N N . LEU A 1 190 ? -27.626 -7.551 14.599 1.00 76.38 190 LEU A N 1
ATOM 1462 C CA . LEU A 1 190 ? -27.112 -6.218 14.294 1.00 76.38 190 LEU A CA 1
ATOM 1463 C C . LEU A 1 190 ? -28.002 -5.564 13.233 1.00 76.38 190 LEU A C 1
ATOM 1465 O O . LEU A 1 190 ? -28.401 -6.238 12.280 1.00 76.38 190 LEU A O 1
ATOM 1469 N N . PRO A 1 191 ? -28.317 -4.267 13.378 1.00 70.19 191 PRO A N 1
ATOM 1470 C CA . PRO A 1 191 ? -29.042 -3.567 12.339 1.00 70.19 191 PRO A CA 1
ATOM 1471 C C . PRO A 1 191 ? -28.160 -3.502 11.076 1.00 70.19 191 PRO A C 1
ATOM 1473 O O . PRO A 1 191 ? -26.927 -3.490 11.185 1.00 70.19 191 PRO A O 1
ATOM 1476 N N . PRO A 1 192 ? -28.759 -3.517 9.874 1.00 65.06 192 PRO A N 1
ATOM 1477 C CA . PRO A 1 192 ? -28.008 -3.521 8.626 1.00 65.06 192 PRO A CA 1
ATOM 1478 C C . PRO A 1 192 ? -27.071 -2.300 8.538 1.00 65.06 192 PRO A C 1
ATOM 1480 O O . PRO A 1 192 ? -27.392 -1.239 9.089 1.00 65.06 192 PRO A O 1
ATOM 1483 N N . PRO A 1 193 ? -25.918 -2.428 7.854 1.00 56.69 193 PRO A N 1
ATOM 1484 C CA . PRO A 1 193 ? -24.818 -1.456 7.887 1.00 56.69 193 PRO A CA 1
ATOM 1485 C C . PRO A 1 193 ? -25.181 -0.026 7.441 1.00 56.69 193 PRO A C 1
ATOM 1487 O O . PRO A 1 193 ? -24.435 0.901 7.735 1.00 56.69 193 PRO A O 1
ATOM 1490 N N . GLU A 1 194 ? -26.333 0.188 6.801 1.00 46.44 194 GLU A N 1
ATOM 1491 C CA . GLU A 1 194 ? -26.824 1.511 6.379 1.00 46.44 194 GLU A CA 1
ATOM 1492 C C . GLU A 1 194 ? -27.385 2.371 7.529 1.00 46.44 194 GLU A C 1
ATOM 1494 O O . GLU A 1 194 ? -27.559 3.574 7.380 1.00 46.44 194 GLU A O 1
ATOM 1499 N N . SER A 1 195 ? -27.630 1.786 8.702 1.00 44.00 195 SER A N 1
ATOM 1500 C CA . SER A 1 195 ? -28.335 2.454 9.811 1.00 44.00 195 SER A CA 1
ATOM 1501 C C . SER A 1 195 ? -27.434 3.095 10.877 1.00 44.00 195 SER A C 1
ATOM 1503 O O . SER A 1 195 ? -27.939 3.692 11.822 1.00 44.00 195 SER A O 1
ATOM 1505 N N . GLN A 1 196 ? -26.105 2.998 10.748 1.00 42.38 196 GLN A N 1
ATOM 1506 C CA . GLN A 1 196 ? -25.157 3.530 11.745 1.00 42.38 196 GLN A CA 1
ATOM 1507 C C . GLN A 1 196 ? -24.556 4.901 11.382 1.00 42.38 196 GLN A C 1
ATOM 1509 O O . GLN A 1 196 ? -23.746 5.426 12.144 1.00 42.38 196 GLN A O 1
ATOM 1514 N N . ILE A 1 197 ? -24.952 5.499 10.251 1.00 43.16 197 ILE A N 1
ATOM 1515 C CA . ILE A 1 197 ? -24.484 6.832 9.818 1.00 43.16 197 ILE A CA 1
ATOM 1516 C C . ILE A 1 197 ? -25.479 7.947 10.209 1.00 43.16 197 ILE A C 1
ATOM 1518 O O . ILE A 1 197 ? -25.099 9.111 10.291 1.00 43.16 197 ILE A O 1
ATOM 1522 N N . GLU A 1 198 ? -26.725 7.617 10.560 1.00 32.56 198 GLU A N 1
ATOM 1523 C CA . GLU A 1 198 ? -27.781 8.605 10.826 1.00 32.56 198 GLU A CA 1
ATOM 1524 C C . GLU A 1 198 ? -28.250 8.629 12.289 1.00 32.56 198 GLU A C 1
ATOM 1526 O O . GLU A 1 198 ? -29.418 8.405 12.566 1.00 32.56 198 GLU A O 1
ATOM 1531 N N . THR A 1 199 ? -27.386 8.956 13.252 1.00 34.47 199 THR A N 1
ATOM 1532 C CA . THR A 1 199 ? -27.871 9.498 14.543 1.00 34.47 199 THR A CA 1
ATOM 1533 C C . THR A 1 199 ? -26.844 10.413 15.202 1.00 34.47 199 THR A C 1
ATOM 1535 O O . THR A 1 199 ? -26.397 10.192 16.322 1.00 34.47 199 THR A O 1
ATOM 1538 N N . SER A 1 200 ? -26.484 11.488 14.511 1.00 37.09 200 SER A N 1
ATOM 1539 C CA . SER A 1 200 ? -26.113 12.749 15.155 1.00 37.09 200 SER A CA 1
ATOM 1540 C C . SER A 1 200 ? -26.299 13.874 14.145 1.00 37.09 200 SER A C 1
ATOM 1542 O O . SER A 1 200 ? -25.365 14.268 13.467 1.00 37.09 200 SER A O 1
ATOM 1544 N N . HIS A 1 201 ? -27.544 14.313 13.969 1.00 34.41 201 HIS A N 1
ATOM 1545 C CA . HIS A 1 201 ? -27.995 15.707 13.842 1.00 34.41 201 HIS A CA 1
ATOM 1546 C C . HIS A 1 201 ? -29.492 15.670 13.499 1.00 34.41 201 HIS A C 1
ATOM 1548 O O . HIS A 1 201 ? -29.952 14.851 12.710 1.00 34.41 201 HIS A O 1
ATOM 1554 N N . GLY A 1 202 ? -30.268 16.472 14.224 1.00 30.17 202 GLY A N 1
ATOM 1555 C CA . GLY A 1 202 ? -31.710 16.316 14.363 1.00 30.17 202 GLY A CA 1
ATOM 1556 C C . GLY A 1 202 ? -32.534 16.547 13.096 1.00 30.17 202 GLY A C 1
ATOM 1557 O O . GLY A 1 202 ? -32.156 17.304 12.214 1.00 30.17 202 GLY A O 1
ATOM 1558 N N . ALA A 1 203 ? -33.698 15.894 13.107 1.00 33.94 203 ALA A N 1
ATOM 1559 C CA . ALA A 1 203 ? -34.986 16.300 12.548 1.00 33.94 203 ALA A CA 1
ATOM 1560 C C . ALA A 1 203 ? -34.999 17.130 11.249 1.00 33.94 203 ALA A C 1
ATOM 1562 O O . ALA A 1 203 ? -34.653 18.302 11.254 1.00 33.94 203 ALA A O 1
ATOM 1563 N N . ILE A 1 204 ? -35.648 16.584 10.215 1.00 29.19 204 ILE A N 1
ATOM 1564 C CA . ILE A 1 204 ? -36.883 17.150 9.648 1.00 29.19 204 ILE A CA 1
ATOM 1565 C C . ILE A 1 204 ? -37.673 16.007 8.996 1.00 29.19 204 ILE A C 1
ATOM 1567 O O . ILE A 1 204 ? -37.220 15.320 8.085 1.00 29.19 204 ILE A O 1
ATOM 1571 N N . VAL A 1 205 ? -38.887 15.807 9.502 1.00 38.00 205 VAL A N 1
ATOM 1572 C CA . VAL A 1 205 ? -39.923 14.962 8.910 1.00 38.00 205 VAL A CA 1
ATOM 1573 C C . VAL A 1 205 ? -40.429 15.646 7.641 1.00 38.00 205 VAL A C 1
ATOM 1575 O O . VAL A 1 205 ? -41.010 16.724 7.730 1.00 38.00 205 VAL A O 1
ATOM 1578 N N . VAL A 1 206 ? -40.321 14.992 6.483 1.00 31.02 206 VAL A N 1
ATOM 1579 C CA . VAL A 1 206 ? -41.206 15.275 5.343 1.00 31.02 206 VAL A CA 1
ATOM 1580 C C . VAL A 1 206 ? -41.846 13.974 4.877 1.00 31.02 206 VAL A C 1
ATOM 1582 O O . VAL A 1 206 ? -41.305 13.212 4.083 1.00 31.02 206 VAL A O 1
ATOM 1585 N N . LYS A 1 207 ? -43.058 13.733 5.385 1.00 39.81 207 LYS A N 1
ATOM 1586 C CA . LYS A 1 207 ? -44.044 12.873 4.729 1.00 39.81 207 LYS A CA 1
ATOM 1587 C C . LYS A 1 207 ? -44.384 13.493 3.371 1.00 39.81 207 LYS A C 1
ATOM 1589 O O . LYS A 1 207 ? -45.003 14.553 3.349 1.00 39.81 207 LYS A O 1
ATOM 1594 N N . MET A 1 208 ? -44.124 12.799 2.264 1.00 32.50 208 MET A N 1
ATOM 1595 C CA . MET A 1 208 ? -44.882 13.021 1.029 1.00 32.50 208 MET A CA 1
ATOM 1596 C C . MET A 1 208 ? -45.313 11.704 0.373 1.00 32.50 208 MET A C 1
ATOM 1598 O O . MET A 1 208 ? -44.524 10.942 -0.170 1.00 32.50 208 MET A O 1
ATOM 1602 N N . LYS A 1 209 ? -46.623 11.474 0.530 1.00 32.72 209 LYS A N 1
ATOM 1603 C CA . LYS A 1 209 ? -47.593 10.741 -0.295 1.00 32.72 209 LYS A CA 1
ATOM 1604 C C . LYS A 1 209 ? -47.055 10.000 -1.529 1.00 32.72 209 LYS A C 1
ATOM 1606 O O . LYS A 1 209 ? -46.656 10.619 -2.508 1.00 32.72 209 LYS A O 1
ATOM 1611 N N . ARG A 1 210 ? -47.283 8.680 -1.539 1.00 38.78 210 ARG A N 1
ATOM 1612 C CA . ARG A 1 210 ? -47.574 7.933 -2.771 1.00 38.78 210 ARG A CA 1
ATOM 1613 C C . ARG A 1 210 ? -48.852 8.500 -3.391 1.00 38.78 210 ARG A C 1
ATOM 1615 O O . ARG A 1 210 ? -49.890 8.518 -2.729 1.00 38.78 210 ARG A O 1
ATOM 1622 N N . VAL A 1 211 ? -48.762 8.933 -4.640 1.00 44.62 211 VAL A N 1
ATOM 1623 C CA . VAL A 1 211 ? -49.909 9.018 -5.545 1.00 44.62 211 VAL A CA 1
ATOM 1624 C C . VAL A 1 211 ? -49.741 7.886 -6.554 1.00 44.62 211 VAL A C 1
ATOM 1626 O O . VAL A 1 211 ? -48.615 7.563 -6.928 1.00 44.62 211 VAL A O 1
ATOM 1629 N N . GLN A 1 212 ? -50.872 7.238 -6.819 1.00 49.28 212 GLN A N 1
ATOM 1630 C CA . GLN A 1 212 ? -51.077 6.040 -7.631 1.00 49.28 212 GLN A CA 1
ATOM 1631 C C . GLN A 1 212 ? -50.546 6.165 -9.056 1.00 49.28 212 GLN A C 1
ATOM 1633 O O . GLN A 1 212 ? -50.584 7.293 -9.595 1.00 49.28 212 GLN A O 1
#

Nearest PDB structures (foldseek):
  3zcj-assembly3_C  TM=1.782E-01  e=6.354E+00  Helicobacter pylori 26695

Sequence (212 aa):
MATELQIRAKLDTMRSLPPHIEKLARSIGTVKWPEQPTRLDLPMGMELTAEDRVLVQSRLAELTEIITGSNLTQNESAKARLSLLTKMQLGFPTAGGSSVEAATARSEVYEDAVEDMPPWAIANAVKRWARGDVPDDLRMGTLNFNFAPSPAVLRKLCLVELGPYEVQVTKLKRLLMVISTERAMDPAPLPPPESQIETSHGAIVVKMKRVQ

pLDDT: mean 83.2, std 16.57, range [29.19, 96.0]

Foldseek 3Di:
DDDPVRLVVLLVVLLDDDPVLVVQLVQWDWFDDPPADIATAHDPPDDQDPVNLVVLVVSLVVLVCSFQVVVDDLVVQLVLQLVLLVVLQVVADDDDDPDPVVVVVQSVLLCVLCVRGGSVLLNVLSVCLCVVVDDPVLCPDDDDSNGRDRSNSSSVSSVVSSVSSVVSSVSSVSNNRYDYPVVSPDNDHDDPPVPPVPDPDDDDDDDDDDDD

Secondary structure (DSSP, 8-state):
---HHHHHHHHHHHSS--HHHHHHHHT-EEE--TTSPPEEEE-TT----HHHHHHHHHHHHHHHHHHHTTTS-HHHHHHHHHHHHHHHHHHSPPSS---HHHHHHHHHHHHHHHTTS-HHHHHHHHHHHHTT---GGG--SS--TTSPPPHHHHHHHHHHHHHHHHHHHHHHHHHHT-EEHHHHT--SPPPPGGGSS-SSS-----------